Protein AF-A0A7T3T4T9-F1 (afdb_monomer_lite)

Sequence (213 aa):
MNEIITSAITRVSLNQATFHNKTFTPSYINFLFGKNRCGKSTVAKVLKDKTDLEWDSGHTAEDFQILVYNEEFISRNIESYDGLPGVFTISEQNAQTQKEIEVATSEMGLSQKSVNELSKRLSEQETLLKKQLDTFQTICWEKTKDFRKLVDPALTGKKKKDGLTNALLAEMNPTEFDADSLVSMCELHSARMLQHTLKCLKETSQPFHLQPF

Radius of gyration: 49.36 Å; chains: 1; bounding box: 82×34×148 Å

Structure (mmCIF, N/CA/C/O backbone):
data_AF-A0A7T3T4T9-F1
#
_entry.id   AF-A0A7T3T4T9-F1
#
loop_
_atom_site.group_PDB
_atom_site.id
_atom_site.type_symbol
_atom_site.label_atom_id
_atom_site.label_alt_id
_atom_site.label_comp_id
_atom_site.label_asym_id
_atom_site.label_entity_id
_atom_site.label_seq_id
_atom_site.pdbx_PDB_ins_code
_atom_site.Cartn_x
_atom_site.Cartn_y
_atom_site.Cartn_z
_atom_site.occupancy
_atom_site.B_iso_or_equiv
_atom_site.auth_seq_id
_atom_site.auth_comp_id
_atom_site.auth_asym_id
_atom_site.auth_atom_id
_atom_site.pdbx_PDB_model_num
ATOM 1 N N . MET A 1 1 ? -43.968 5.604 51.814 1.00 40.34 1 MET A N 1
ATOM 2 C CA . MET A 1 1 ? -42.867 4.667 51.514 1.00 40.34 1 MET A CA 1
ATOM 3 C C . MET A 1 1 ? -42.359 5.045 50.140 1.00 40.34 1 MET A C 1
ATOM 5 O O . MET A 1 1 ? -43.171 5.081 49.230 1.00 40.34 1 MET A O 1
ATOM 9 N N . ASN A 1 2 ? -41.092 5.439 50.009 1.00 59.31 2 ASN A N 1
ATOM 10 C CA . ASN A 1 2 ? -40.517 5.714 48.692 1.00 59.31 2 ASN A CA 1
ATOM 11 C C . ASN A 1 2 ? -40.189 4.365 48.054 1.00 59.31 2 ASN A C 1
ATOM 13 O O . ASN A 1 2 ? -39.345 3.640 48.578 1.00 59.31 2 ASN A O 1
ATOM 17 N N . GLU A 1 3 ? -40.888 4.010 46.981 1.00 73.88 3 GLU A N 1
ATOM 18 C CA . GLU A 1 3 ? -40.573 2.811 46.211 1.00 73.88 3 GLU A CA 1
ATOM 19 C C . GLU A 1 3 ? -39.238 3.021 45.492 1.00 73.88 3 GLU A C 1
ATOM 21 O O . GLU A 1 3 ? -39.050 3.986 44.748 1.00 73.88 3 GLU A O 1
ATOM 26 N N . ILE A 1 4 ? -38.274 2.145 45.771 1.00 74.06 4 ILE A N 1
ATOM 27 C CA . ILE A 1 4 ? -36.983 2.141 45.088 1.00 74.06 4 ILE A CA 1
ATOM 28 C C . ILE A 1 4 ? -37.218 1.520 43.715 1.00 74.06 4 ILE A C 1
ATOM 30 O O . ILE A 1 4 ? -37.580 0.350 43.622 1.00 74.06 4 ILE A O 1
ATOM 34 N N . ILE A 1 5 ? -37.001 2.300 42.658 1.00 82.94 5 ILE A N 1
ATOM 35 C CA . ILE A 1 5 ? -37.091 1.808 41.281 1.00 82.94 5 ILE A CA 1
ATOM 36 C C . ILE A 1 5 ? -36.034 0.711 41.094 1.00 82.94 5 ILE A C 1
ATOM 38 O O . ILE A 1 5 ? -34.844 0.922 41.364 1.00 82.94 5 ILE A O 1
ATOM 42 N N . THR A 1 6 ? -36.473 -0.466 40.662 1.00 83.19 6 THR A N 1
ATOM 43 C CA . THR A 1 6 ? -35.636 -1.659 40.506 1.00 83.19 6 THR A CA 1
ATOM 44 C C . THR A 1 6 ? -34.894 -1.659 39.171 1.00 83.19 6 THR A C 1
ATOM 46 O O . THR A 1 6 ? -35.378 -1.129 38.173 1.00 83.19 6 THR A O 1
ATOM 49 N N . SER A 1 7 ? -33.700 -2.250 39.157 1.00 88.69 7 SER A N 1
ATOM 50 C CA . SER A 1 7 ? -32.951 -2.534 37.928 1.00 88.69 7 SER A CA 1
ATOM 51 C C . SER A 1 7 ? -33.420 -3.850 37.301 1.00 88.69 7 SER A C 1
ATOM 53 O O . SER A 1 7 ? -33.900 -4.726 38.019 1.00 88.69 7 SER A O 1
ATOM 55 N N . ALA A 1 8 ? -33.217 -4.013 35.989 1.00 91.25 8 ALA A N 1
ATOM 56 C CA . ALA A 1 8 ? -33.352 -5.308 35.312 1.00 91.25 8 ALA A CA 1
ATOM 57 C C . ALA A 1 8 ? -32.312 -6.327 35.814 1.00 91.25 8 ALA A C 1
ATOM 59 O O . ALA A 1 8 ? -32.562 -7.525 35.850 1.00 91.25 8 ALA A O 1
ATOM 60 N N . ILE A 1 9 ? -31.144 -5.849 36.256 1.00 93.31 9 ILE A N 1
ATOM 61 C CA . ILE A 1 9 ? -30.171 -6.687 36.958 1.00 93.31 9 ILE A CA 1
ATOM 62 C C . ILE A 1 9 ? -30.631 -6.808 38.413 1.00 93.31 9 ILE A C 1
ATOM 64 O O . ILE A 1 9 ? -30.622 -5.830 39.156 1.00 93.31 9 ILE A O 1
ATOM 68 N N . THR A 1 10 ? -31.011 -8.002 38.846 1.00 93.44 10 THR A N 1
ATOM 69 C CA . THR A 1 10 ? -31.508 -8.279 40.203 1.00 93.44 10 THR A CA 1
ATOM 70 C C . THR A 1 10 ? -30.387 -8.634 41.179 1.00 93.44 10 THR A C 1
ATOM 72 O O . THR A 1 10 ? -30.516 -8.432 42.392 1.00 93.44 10 THR A O 1
ATOM 75 N N . ARG A 1 11 ? -29.248 -9.117 40.671 1.00 93.81 11 ARG A N 1
ATOM 76 C CA . ARG A 1 11 ? -28.075 -9.450 41.485 1.00 93.81 11 ARG A CA 1
ATOM 77 C C . ARG A 1 11 ? -26.787 -9.325 40.683 1.00 93.81 11 ARG A C 1
ATOM 79 O O . ARG A 1 11 ? -26.705 -9.779 39.553 1.00 93.81 11 ARG A O 1
ATOM 86 N N . VAL A 1 12 ? -25.755 -8.752 41.289 1.00 94.12 12 VAL A N 1
ATOM 87 C CA . VAL A 1 12 ? -24.391 -8.745 40.747 1.00 94.12 12 VAL A CA 1
ATOM 88 C C . VAL A 1 12 ? -23.510 -9.535 41.698 1.00 94.12 12 VAL A C 1
ATOM 90 O O . VAL A 1 12 ? -23.460 -9.206 42.888 1.00 94.12 12 VAL A O 1
ATOM 93 N N . SER A 1 13 ? -22.801 -10.542 41.188 1.00 93.62 13 SER A N 1
ATOM 94 C CA . SER A 1 13 ? -21.807 -11.284 41.968 1.00 93.62 13 SER A CA 1
ATOM 95 C C . SER A 1 13 ? -20.392 -10.920 41.524 1.00 93.62 13 SER A C 1
ATOM 97 O O . SER A 1 13 ? -20.087 -10.811 40.344 1.00 93.62 13 SER A O 1
ATOM 99 N N . LEU A 1 14 ? -19.520 -10.674 42.496 1.00 92.25 14 LEU A N 1
ATOM 100 C CA . LEU A 1 14 ? -18.149 -10.223 42.307 1.00 92.25 14 LEU A CA 1
ATOM 101 C C . LEU A 1 14 ? -17.206 -11.249 42.936 1.00 92.25 14 LEU A C 1
ATOM 103 O O . LEU A 1 14 ? -17.099 -11.342 44.165 1.00 92.25 14 LEU A O 1
ATOM 107 N N . ASN A 1 15 ? -16.502 -11.989 42.083 1.00 88.44 15 ASN A N 1
ATOM 108 C CA . ASN A 1 15 ? -15.526 -12.994 42.505 1.00 88.44 15 ASN A CA 1
ATOM 109 C C . ASN A 1 15 ? -14.195 -12.902 41.742 1.00 88.44 15 ASN A C 1
ATOM 111 O O . ASN A 1 15 ? -13.501 -13.895 41.540 1.00 88.44 15 ASN A O 1
ATOM 115 N N . GLN A 1 16 ? -13.853 -11.700 41.276 1.00 83.00 16 GLN A N 1
ATOM 116 C CA . GLN A 1 16 ? -12.630 -11.443 40.526 1.00 83.00 16 GLN A CA 1
ATOM 117 C C . GLN A 1 16 ? -11.840 -10.259 41.093 1.00 83.00 16 GLN A C 1
ATOM 119 O O . GLN A 1 16 ? -12.393 -9.334 41.699 1.00 83.00 16 GLN A O 1
ATOM 124 N N . ALA A 1 17 ? -10.526 -10.281 40.852 1.00 86.06 17 ALA A N 1
ATOM 125 C CA . ALA A 1 17 ? -9.552 -9.294 41.311 1.00 86.06 17 ALA A CA 1
ATOM 126 C C . ALA A 1 17 ? -9.605 -9.043 42.832 1.00 86.06 17 ALA A C 1
ATOM 128 O O . ALA A 1 17 ? -9.130 -9.859 43.612 1.00 86.06 17 ALA A O 1
ATOM 129 N N . THR A 1 18 ? -10.129 -7.892 43.262 1.00 84.69 18 THR A N 1
ATOM 130 C CA . THR A 1 18 ? -10.147 -7.479 44.677 1.00 84.69 18 THR A CA 1
ATOM 131 C C . THR A 1 18 ? -11.340 -8.057 45.452 1.00 84.69 18 THR A C 1
ATOM 133 O O . THR A 1 18 ? -11.335 -8.047 46.684 1.00 84.69 18 THR A O 1
ATOM 136 N N . PHE A 1 19 ? -12.370 -8.561 44.763 1.00 88.88 19 PHE A N 1
ATOM 137 C CA . PHE A 1 19 ? -13.585 -9.083 45.390 1.00 88.88 19 PHE A CA 1
ATOM 138 C C . PHE A 1 19 ? -13.543 -10.605 45.538 1.00 88.88 19 PHE A C 1
ATOM 140 O O . PHE A 1 19 ? -13.152 -11.308 44.614 1.00 88.88 19 PHE A O 1
ATOM 147 N N . HIS A 1 20 ? -14.003 -11.090 46.693 1.00 89.00 20 HIS A N 1
ATOM 148 C CA . HIS A 1 20 ? -14.107 -12.512 47.018 1.00 89.00 20 HIS A CA 1
ATOM 149 C C . HIS A 1 20 ? -15.533 -12.795 47.494 1.00 89.00 20 HIS A C 1
ATOM 151 O O . HIS A 1 20 ? -15.915 -12.324 48.572 1.00 89.00 20 HIS A O 1
ATOM 157 N N . ASN A 1 21 ? -16.317 -13.515 46.684 1.00 88.25 21 ASN A N 1
ATOM 158 C CA . ASN A 1 21 ? -17.717 -13.873 46.955 1.00 88.25 21 ASN A CA 1
ATOM 159 C C . ASN A 1 21 ? -18.564 -12.710 47.510 1.00 88.25 21 ASN A C 1
ATOM 161 O O . ASN A 1 21 ? -19.264 -12.851 48.516 1.00 88.25 21 ASN A O 1
ATOM 165 N N . LYS A 1 22 ? -18.470 -11.529 46.889 1.00 92.69 22 LYS A N 1
ATOM 166 C CA . LYS A 1 22 ? -19.303 -10.375 47.254 1.00 92.69 22 LYS A CA 1
ATOM 167 C C . LYS A 1 22 ? -20.476 -10.261 46.302 1.00 92.69 22 LYS A C 1
ATOM 169 O O . LYS A 1 22 ? -20.308 -10.440 45.105 1.00 92.69 22 LYS A O 1
ATOM 174 N N . THR A 1 23 ? -21.646 -9.927 46.824 1.00 93.38 23 THR A N 1
ATOM 175 C CA . THR A 1 23 ? -22.847 -9.710 46.019 1.00 93.38 23 THR A CA 1
ATOM 176 C C . THR A 1 23 ? -23.518 -8.408 46.421 1.00 93.38 23 THR A C 1
ATOM 178 O O . THR A 1 23 ? -23.396 -7.958 47.564 1.00 93.38 23 THR A O 1
ATOM 181 N N . PHE A 1 24 ? -24.210 -7.784 45.475 1.00 93.00 24 PHE A N 1
ATOM 182 C CA . PHE A 1 24 ? -25.106 -6.668 45.759 1.00 93.00 24 PHE A CA 1
ATOM 183 C C . PHE A 1 24 ? -26.296 -6.674 44.797 1.00 93.00 24 PHE A C 1
ATOM 185 O O . PHE A 1 24 ? -26.218 -7.225 43.698 1.00 93.00 24 PHE A O 1
ATOM 192 N N . THR A 1 25 ? -27.391 -6.047 45.219 1.00 93.25 25 THR A N 1
ATOM 193 C CA . THR A 1 25 ? -28.596 -5.855 44.405 1.00 93.25 25 THR A CA 1
ATOM 194 C C . THR A 1 25 ? -28.650 -4.397 43.961 1.00 93.25 25 THR A C 1
ATOM 196 O O . THR A 1 25 ? -28.773 -3.516 44.817 1.00 93.25 25 THR A O 1
ATOM 199 N N . PRO A 1 26 ? -28.498 -4.111 42.658 1.00 92.38 26 PRO A N 1
ATOM 200 C CA . PRO A 1 26 ? -28.558 -2.746 42.165 1.00 92.38 26 PRO A CA 1
ATOM 201 C C . PRO A 1 26 ? -30.003 -2.233 42.119 1.00 92.38 26 PRO A C 1
ATOM 203 O O . PRO A 1 26 ? -30.946 -2.962 41.820 1.00 92.38 26 PRO A O 1
ATOM 206 N N . SER A 1 27 ? -30.162 -0.939 42.371 1.00 91.50 27 SER A N 1
ATOM 207 C CA . SER A 1 27 ? -31.374 -0.188 42.024 1.00 91.50 27 SER A CA 1
ATOM 208 C C . SER A 1 27 ? -31.255 0.381 40.606 1.00 91.50 27 SER A C 1
ATOM 210 O O . SER A 1 27 ? -30.252 0.152 39.930 1.00 91.50 27 SER A O 1
ATOM 212 N N . TYR A 1 28 ? -32.236 1.155 40.146 1.00 90.62 28 TYR A N 1
ATOM 213 C CA . TYR A 1 28 ? -32.162 1.816 38.841 1.00 90.62 28 TYR A CA 1
ATOM 214 C C . TYR A 1 28 ? -30.949 2.761 38.699 1.00 90.62 28 TYR A C 1
ATOM 216 O O . TYR A 1 28 ? -30.327 2.816 37.641 1.00 90.62 28 TYR A O 1
ATOM 224 N N . ILE A 1 29 ? -30.556 3.467 39.771 1.00 91.00 29 ILE A N 1
ATOM 225 C CA . ILE A 1 29 ? -29.391 4.371 39.787 1.00 91.00 29 ILE A CA 1
ATOM 226 C C . ILE A 1 29 ? -28.501 4.022 40.976 1.00 91.00 29 ILE A C 1
ATOM 228 O O . ILE A 1 29 ? -28.928 4.089 42.124 1.00 91.00 29 ILE A O 1
ATOM 232 N N . ASN A 1 30 ? -27.232 3.700 40.718 1.00 90.75 30 ASN A N 1
ATOM 233 C CA . ASN A 1 30 ? -26.296 3.274 41.757 1.00 90.75 30 ASN A CA 1
ATOM 234 C C . ASN A 1 30 ? -25.061 4.172 41.783 1.00 90.75 30 ASN A C 1
ATOM 236 O O . ASN A 1 30 ? -24.413 4.377 40.759 1.00 90.75 30 ASN A O 1
ATOM 240 N N . PHE A 1 31 ? -24.691 4.639 42.975 1.00 92.25 31 PHE A N 1
ATOM 241 C CA . PHE A 1 31 ? -23.434 5.344 43.208 1.00 92.25 31 PHE A CA 1
ATOM 242 C C . PHE A 1 31 ? -22.455 4.412 43.919 1.00 92.25 31 PHE A C 1
ATOM 244 O O . PHE A 1 31 ? -22.632 4.088 45.091 1.00 92.25 31 PHE A O 1
ATOM 251 N N . LEU A 1 32 ? -21.409 3.987 43.210 1.00 90.31 32 LEU A N 1
ATOM 252 C CA . LEU A 1 32 ? -20.346 3.143 43.755 1.00 90.31 32 LEU A CA 1
ATOM 253 C C . LEU A 1 32 ? -19.070 3.974 43.913 1.00 90.31 32 LEU A C 1
ATOM 255 O O . LEU A 1 32 ? -18.477 4.415 42.929 1.00 90.31 32 LEU A O 1
ATOM 259 N N . PHE A 1 33 ? -18.632 4.186 45.152 1.00 91.44 33 PHE A N 1
ATOM 260 C CA . PHE A 1 33 ? -17.481 5.032 45.474 1.00 91.44 33 PHE A CA 1
ATOM 261 C C . PHE A 1 33 ? -16.478 4.315 46.382 1.00 91.44 33 PHE A C 1
ATOM 263 O O . PHE A 1 33 ? -16.796 3.354 47.077 1.00 91.44 33 PHE A O 1
ATOM 270 N N . GLY A 1 34 ? -15.229 4.780 46.360 1.00 90.56 34 GLY A N 1
ATOM 271 C CA . GLY A 1 34 ? -14.145 4.225 47.168 1.00 90.56 34 GLY A CA 1
ATOM 272 C C . GLY A 1 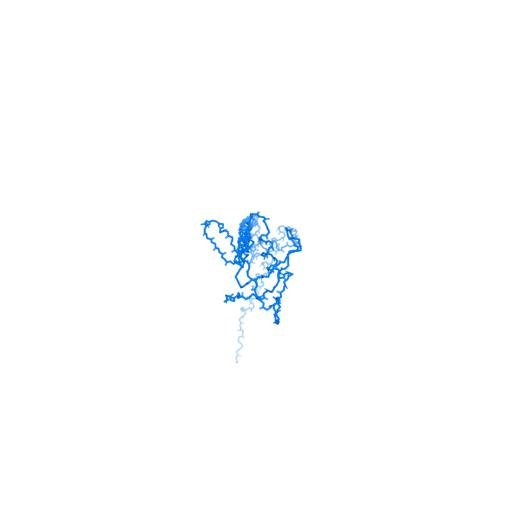34 ? -12.771 4.711 46.712 1.00 90.56 34 GLY A C 1
ATOM 273 O O . GLY A 1 34 ? -12.647 5.361 45.668 1.00 90.56 34 GLY A O 1
ATOM 274 N N . LYS A 1 35 ? -11.726 4.386 47.482 1.00 90.19 35 LYS A N 1
ATOM 275 C CA . LYS A 1 35 ? -10.331 4.772 47.195 1.00 90.19 35 LYS A CA 1
ATOM 276 C C . LYS A 1 35 ? -9.845 4.244 45.837 1.00 90.19 35 LYS A C 1
ATOM 278 O O . LYS A 1 35 ? -10.433 3.341 45.236 1.00 90.19 35 LYS A O 1
ATOM 283 N N . ASN A 1 36 ? -8.747 4.797 45.330 1.00 86.50 36 ASN A N 1
ATOM 284 C CA . ASN A 1 36 ? -8.090 4.252 44.139 1.00 86.50 36 ASN A CA 1
ATOM 285 C C . ASN A 1 36 ? -7.731 2.774 44.360 1.00 86.50 36 ASN A C 1
ATOM 287 O O . ASN A 1 36 ? -7.366 2.385 45.467 1.00 86.50 36 ASN A O 1
ATOM 291 N N . ARG A 1 37 ? -7.879 1.955 43.310 1.00 84.19 37 ARG A N 1
ATOM 292 C CA . ARG A 1 37 ? -7.667 0.491 43.332 1.00 84.19 37 ARG A CA 1
ATOM 293 C C . ARG A 1 37 ? -8.583 -0.314 44.270 1.00 84.19 37 ARG A C 1
ATOM 295 O O . ARG A 1 37 ? -8.316 -1.484 44.499 1.00 84.19 37 ARG A O 1
ATOM 302 N N . CYS A 1 38 ? -9.699 0.238 44.751 1.00 88.56 38 CYS A N 1
ATOM 303 C CA . CYS A 1 38 ? -10.665 -0.524 45.560 1.00 88.56 38 CYS A CA 1
ATOM 304 C C . CYS A 1 38 ? -11.585 -1.468 44.750 1.00 88.56 38 CYS A C 1
ATOM 306 O O . CYS A 1 38 ? -12.575 -1.951 45.287 1.00 88.56 38 CYS A O 1
ATOM 308 N N . GLY A 1 39 ? -11.318 -1.677 43.454 1.00 88.75 39 GLY A N 1
ATOM 309 C CA . GLY A 1 39 ? -12.115 -2.561 42.593 1.00 88.75 39 GLY A CA 1
ATOM 310 C C . GLY A 1 39 ? -13.226 -1.891 41.771 1.00 88.75 39 GLY A C 1
ATOM 311 O O . GLY A 1 39 ? -14.006 -2.592 41.140 1.00 88.75 39 GLY A O 1
ATOM 312 N N . LYS A 1 40 ? -13.312 -0.553 41.699 1.00 91.19 40 LYS A N 1
ATOM 313 C CA . LYS A 1 40 ? -14.339 0.136 40.876 1.00 91.19 40 LYS A CA 1
ATOM 314 C C . LYS A 1 40 ? -14.335 -0.326 39.412 1.00 91.19 40 LYS A C 1
ATOM 316 O O . LYS A 1 40 ? -15.373 -0.706 38.878 1.00 91.19 40 LYS A O 1
ATOM 321 N N . SER A 1 41 ? -13.155 -0.369 38.793 1.00 89.50 41 SER A N 1
ATOM 322 C CA . SER A 1 41 ? -12.994 -0.848 37.415 1.00 89.50 41 SER A CA 1
ATOM 323 C C . SER A 1 41 ? -13.351 -2.330 37.266 1.00 89.50 41 SER A C 1
ATOM 325 O O . SER A 1 41 ? -13.805 -2.742 36.206 1.00 89.50 41 SER A O 1
ATOM 327 N N . THR A 1 42 ? -13.208 -3.126 38.331 1.00 90.69 42 THR A N 1
ATOM 328 C CA . THR A 1 42 ? -13.623 -4.534 38.350 1.00 90.69 42 THR A CA 1
ATOM 329 C C . THR A 1 42 ? -15.136 -4.666 38.244 1.00 90.69 42 THR A C 1
ATOM 331 O O . THR A 1 42 ? -15.603 -5.474 37.452 1.00 90.69 42 THR A O 1
ATOM 334 N N . VAL A 1 43 ? -15.903 -3.851 38.976 1.00 91.31 43 VAL A N 1
ATOM 335 C CA . VAL A 1 43 ? -17.373 -3.848 38.862 1.00 91.31 43 VAL A CA 1
ATOM 336 C C . VAL A 1 43 ? -17.801 -3.451 37.450 1.00 91.31 43 VAL A C 1
ATOM 338 O O . VAL A 1 43 ? -18.627 -4.129 36.848 1.00 91.31 43 VAL A O 1
ATOM 341 N N . ALA A 1 44 ? -17.185 -2.405 36.889 1.00 90.75 44 ALA A N 1
ATOM 342 C CA . ALA A 1 44 ? -17.447 -1.988 35.514 1.00 90.75 44 ALA A CA 1
ATOM 343 C C . ALA A 1 44 ? -17.153 -3.109 34.500 1.00 90.75 44 ALA A C 1
ATOM 345 O O . ALA A 1 44 ? -17.908 -3.278 33.549 1.00 90.75 44 ALA A O 1
ATOM 346 N N . LYS A 1 45 ? -16.094 -3.901 34.727 1.00 89.81 45 LYS A N 1
ATOM 347 C CA . LYS A 1 45 ? -15.746 -5.054 33.890 1.00 89.81 45 LYS A CA 1
ATOM 348 C C . LYS A 1 45 ? -16.763 -6.195 33.999 1.00 89.81 45 LYS A C 1
ATOM 350 O O . LYS A 1 45 ? -17.212 -6.669 32.968 1.00 89.81 45 LYS A O 1
ATOM 355 N N . VAL A 1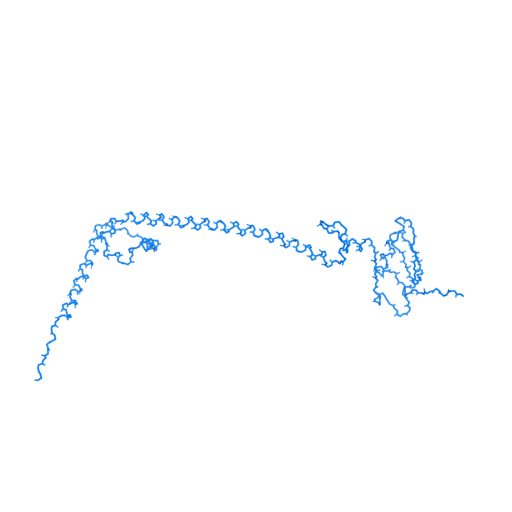 46 ? -17.178 -6.578 35.213 1.00 91.50 46 VAL A N 1
ATOM 356 C CA . VAL A 1 46 ? -18.236 -7.595 35.426 1.00 91.50 46 VAL A CA 1
ATOM 357 C C . VAL A 1 46 ? -19.512 -7.217 34.670 1.00 91.50 46 VAL A C 1
ATOM 359 O O . VAL A 1 46 ? -20.096 -8.047 33.981 1.00 91.50 46 VAL A O 1
ATOM 362 N N . LEU A 1 47 ? -19.913 -5.944 34.763 1.00 91.62 47 LEU A N 1
ATOM 363 C CA . LEU A 1 47 ? -21.083 -5.434 34.053 1.00 91.62 47 LEU A CA 1
ATOM 364 C C . LEU A 1 47 ? -20.883 -5.476 32.534 1.00 91.62 47 LEU A C 1
ATOM 366 O O . LEU A 1 47 ? -21.750 -5.978 31.832 1.00 91.62 47 LEU A O 1
ATOM 370 N N . LYS A 1 48 ? -19.743 -4.990 32.025 1.00 90.81 48 LYS A N 1
ATOM 371 C CA . LYS A 1 48 ? -19.422 -4.990 30.587 1.00 90.81 48 LYS A CA 1
ATOM 372 C C . LYS A 1 48 ? -19.459 -6.397 29.986 1.00 90.81 48 LYS A C 1
ATOM 374 O O . LYS A 1 48 ? -20.060 -6.592 28.934 1.00 90.81 48 LYS A O 1
ATOM 379 N N . ASP A 1 49 ? -18.828 -7.347 30.669 1.00 90.31 49 ASP A N 1
ATOM 380 C CA . ASP A 1 49 ? -18.645 -8.721 30.195 1.00 90.31 49 ASP A CA 1
ATOM 381 C C . ASP A 1 49 ? -19.892 -9.589 30.459 1.00 90.31 49 ASP A C 1
ATOM 383 O O . ASP A 1 49 ? -19.938 -10.743 30.040 1.00 90.31 49 ASP A O 1
ATOM 387 N N . LYS A 1 50 ? -20.915 -9.040 31.137 1.00 90.31 50 LYS A N 1
ATOM 388 C CA . LYS A 1 50 ? -22.165 -9.725 31.515 1.00 90.31 50 LYS A CA 1
ATOM 389 C C . LYS A 1 50 ? -21.937 -11.014 32.320 1.00 90.31 50 LYS A C 1
ATOM 391 O O . LYS A 1 50 ? -22.762 -11.924 32.299 1.00 90.31 50 LYS A O 1
ATOM 396 N N . THR A 1 51 ? -20.825 -11.089 33.043 1.00 86.00 51 THR A N 1
ATOM 397 C CA . THR A 1 51 ? -20.442 -12.250 33.855 1.00 86.00 51 THR A CA 1
ATOM 398 C C . THR A 1 51 ? -21.101 -12.182 35.228 1.00 86.00 51 THR A C 1
ATOM 400 O O . THR A 1 51 ? -21.097 -11.121 35.843 1.00 86.00 51 THR A O 1
ATOM 403 N N . ASP A 1 52 ? -21.612 -13.303 35.737 1.00 89.88 52 ASP A N 1
ATOM 404 C CA . ASP A 1 52 ? -22.142 -13.424 37.105 1.00 89.88 52 ASP A CA 1
ATOM 405 C C . ASP A 1 52 ? -23.294 -12.447 37.454 1.00 89.88 52 ASP A C 1
ATOM 407 O O . ASP A 1 52 ? -23.391 -11.935 38.581 1.00 89.88 52 ASP A O 1
ATOM 411 N N . LEU A 1 53 ? -24.175 -12.195 36.473 1.00 92.62 53 LEU A N 1
ATOM 412 C CA . LEU A 1 53 ? -25.342 -11.316 36.592 1.00 92.62 53 LEU A CA 1
ATOM 413 C C . LEU A 1 53 ? -26.670 -12.085 36.696 1.00 92.62 53 LEU A C 1
ATOM 415 O O . LEU A 1 53 ? -27.012 -12.916 35.859 1.00 92.62 53 LEU A O 1
ATOM 419 N N . GLU A 1 54 ? -27.403 -11.729 37.742 1.00 93.44 54 GLU A N 1
ATOM 420 C CA . GLU A 1 54 ? -28.827 -11.918 38.030 1.00 93.44 54 GLU A CA 1
ATOM 421 C C . GLU A 1 54 ? -29.746 -11.059 37.172 1.00 93.44 54 GLU A C 1
ATOM 423 O O . GLU A 1 54 ? -29.647 -9.847 37.338 1.00 93.44 54 GLU A O 1
ATOM 428 N N . TRP A 1 55 ? -30.640 -11.595 36.341 1.00 93.38 55 TRP A N 1
ATOM 429 C CA . TRP A 1 55 ? -31.656 -10.791 35.639 1.00 93.38 55 TRP A CA 1
ATOM 430 C C . TRP A 1 55 ? -33.045 -10.983 36.257 1.00 93.38 55 TRP A C 1
ATOM 432 O O . TRP A 1 55 ? -33.277 -11.928 37.018 1.00 93.38 55 TRP A O 1
ATOM 442 N N . ASP A 1 56 ? -33.957 -10.050 36.010 1.00 91.94 56 ASP A N 1
ATOM 443 C CA . ASP A 1 56 ? -35.359 -10.173 36.392 1.00 91.94 56 ASP A CA 1
ATOM 444 C C . ASP A 1 56 ? -36.090 -11.207 35.523 1.00 91.94 56 ASP A C 1
ATOM 446 O O . ASP A 1 56 ? -35.604 -11.683 34.495 1.00 91.94 56 ASP A O 1
ATOM 450 N N . SER A 1 57 ? -37.268 -11.628 35.982 1.00 87.50 57 SER A N 1
ATOM 451 C CA . SER A 1 57 ? -38.028 -12.678 35.310 1.00 87.50 57 SER A CA 1
ATOM 452 C C . SER A 1 57 ? -38.428 -12.244 33.900 1.00 87.50 57 SER A C 1
ATOM 454 O O . SER A 1 57 ? -39.233 -11.327 33.750 1.00 87.50 57 SER A O 1
ATOM 456 N N . GLY A 1 58 ? -37.930 -12.956 32.889 1.00 87.06 58 GLY A N 1
ATOM 457 C CA . GLY A 1 58 ? -38.281 -12.722 31.487 1.00 87.06 58 GLY A CA 1
ATOM 458 C C . GLY A 1 58 ? -37.217 -11.987 30.678 1.00 87.06 58 GLY A C 1
ATOM 459 O O . GLY A 1 58 ? -37.393 -11.884 29.468 1.00 87.06 58 GLY A O 1
ATOM 460 N N . HIS A 1 59 ? -36.119 -11.555 31.302 1.00 90.19 59 HIS A N 1
ATOM 461 C CA . HIS A 1 59 ? -34.977 -11.012 30.580 1.00 90.19 59 HIS A CA 1
ATOM 462 C C . HIS A 1 59 ? -33.705 -11.822 30.814 1.00 90.19 59 HIS A C 1
ATOM 464 O O . HIS A 1 59 ? -33.545 -12.571 31.780 1.00 90.19 59 HIS A O 1
ATOM 470 N N . THR A 1 60 ? -32.776 -11.646 29.891 1.00 89.88 60 THR A N 1
ATOM 471 C CA . THR A 1 60 ? -31.466 -12.268 29.856 1.00 89.88 60 THR A CA 1
ATOM 472 C C . THR A 1 60 ? -30.406 -11.224 29.527 1.00 89.88 60 THR A C 1
ATOM 474 O O . THR A 1 60 ? -30.682 -10.075 29.181 1.00 89.88 60 THR A O 1
ATOM 477 N N . ALA A 1 61 ? -29.150 -11.654 29.586 1.00 88.38 61 ALA A N 1
ATOM 478 C CA . ALA A 1 61 ? -28.010 -10.856 29.176 1.00 88.38 61 ALA A CA 1
ATOM 479 C C . ALA A 1 61 ? -28.129 -10.316 27.734 1.00 88.38 61 ALA A C 1
ATOM 481 O O . ALA A 1 61 ? -27.585 -9.250 27.448 1.00 88.38 61 ALA A O 1
ATOM 482 N N . GLU A 1 62 ? -28.801 -11.021 26.823 1.00 89.94 62 GLU A N 1
ATOM 483 C CA . GLU A 1 62 ? -28.887 -10.668 25.397 1.00 89.94 62 GLU A CA 1
ATOM 484 C C . GLU A 1 62 ? -29.877 -9.533 25.116 1.00 89.94 62 GLU A C 1
ATOM 486 O O . GLU A 1 62 ? -29.675 -8.771 24.172 1.00 89.94 62 GLU A O 1
ATOM 491 N N . ASP A 1 63 ? -30.867 -9.345 25.989 1.00 90.50 63 ASP A N 1
ATOM 492 C CA . ASP A 1 63 ? -31.932 -8.349 25.820 1.00 90.50 63 ASP A CA 1
ATOM 493 C C . ASP A 1 63 ? -31.451 -6.903 26.023 1.00 90.50 63 ASP A C 1
ATOM 495 O O . ASP A 1 63 ? -32.150 -5.946 25.689 1.00 90.50 63 ASP A O 1
ATOM 499 N N . PHE A 1 64 ? -30.236 -6.722 26.552 1.00 89.06 64 PHE A N 1
ATOM 500 C CA . PHE A 1 64 ? -29.704 -5.411 26.906 1.00 89.06 64 PHE A CA 1
ATOM 501 C C . PHE A 1 64 ? -28.350 -5.121 26.264 1.00 89.06 64 PHE A C 1
ATOM 503 O O . PHE A 1 64 ? -27.401 -5.907 26.335 1.00 89.06 64 PHE A O 1
ATOM 510 N N . GLN A 1 65 ? -28.204 -3.911 25.730 1.00 89.69 65 GLN A N 1
ATOM 511 C CA . GLN A 1 65 ? -26.904 -3.354 25.373 1.00 89.69 65 GLN A CA 1
ATOM 512 C C . GLN A 1 65 ? -26.286 -2.664 26.597 1.00 89.69 65 GLN A C 1
ATOM 514 O O . GLN A 1 65 ? -26.811 -1.665 27.085 1.00 89.69 65 GLN A O 1
ATOM 519 N N . ILE A 1 66 ? -25.153 -3.175 27.088 1.00 89.00 66 ILE A N 1
ATOM 520 C CA . ILE A 1 66 ? -24.430 -2.563 28.212 1.00 89.00 66 ILE A CA 1
ATOM 521 C C . ILE A 1 66 ? -23.353 -1.625 27.671 1.00 89.00 66 ILE A C 1
ATOM 523 O O . ILE A 1 66 ? -22.446 -2.048 26.955 1.00 89.00 66 ILE A O 1
ATOM 527 N N . LEU A 1 67 ? -23.442 -0.348 28.046 1.00 88.94 67 LEU A N 1
ATOM 528 C CA . LEU A 1 67 ? -22.484 0.691 27.673 1.00 88.94 67 LEU A CA 1
ATOM 529 C C . LEU A 1 67 ? -21.617 1.055 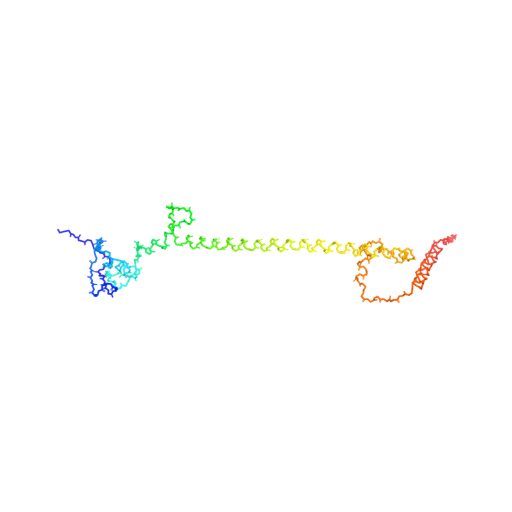28.883 1.00 88.94 67 LEU A C 1
ATOM 531 O O . LEU A 1 67 ? -22.127 1.518 29.902 1.00 88.94 67 LEU A O 1
ATOM 535 N N . VAL A 1 68 ? -20.301 0.857 28.769 1.00 88.88 68 VAL A N 1
ATOM 536 C CA . VAL A 1 68 ? -19.335 1.150 29.840 1.00 88.88 68 VAL A CA 1
ATOM 537 C C . VAL A 1 68 ? -18.323 2.190 29.373 1.00 88.88 68 VAL A C 1
ATOM 5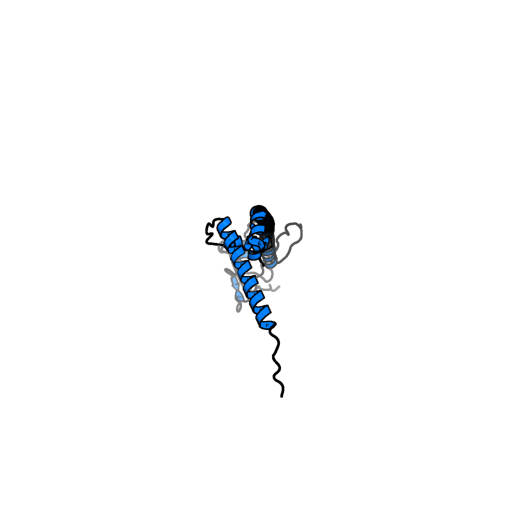39 O O . VAL A 1 68 ? -17.485 1.916 28.517 1.00 88.88 68 VAL A O 1
ATOM 542 N N . TYR A 1 69 ? -18.373 3.369 29.992 1.00 85.94 69 TYR A N 1
ATOM 543 C CA . TYR A 1 69 ? -17.485 4.502 29.723 1.00 85.94 69 TYR A CA 1
ATOM 544 C C . TYR A 1 69 ? -16.354 4.555 30.763 1.00 85.94 69 TYR A C 1
ATOM 546 O O . TYR A 1 69 ? -16.427 5.291 31.745 1.00 85.94 69 TYR A O 1
ATOM 554 N N . ASN A 1 70 ? -15.326 3.721 30.589 1.00 84.94 70 ASN A N 1
ATOM 555 C CA . ASN A 1 70 ? -14.162 3.636 31.483 1.00 84.94 70 ASN A CA 1
ATOM 556 C C . ASN A 1 70 ? -12.856 4.092 30.793 1.00 84.94 70 ASN A C 1
ATOM 558 O O . ASN A 1 70 ? -12.865 4.490 29.632 1.00 84.94 70 ASN A O 1
ATOM 562 N N . GLU A 1 71 ? -11.719 4.012 31.493 1.00 81.75 71 GLU A N 1
ATOM 563 C CA . GLU A 1 71 ? -10.396 4.356 30.933 1.00 81.75 71 GLU A CA 1
ATOM 564 C C . GLU A 1 71 ? -10.078 3.593 29.640 1.00 81.75 71 GLU A C 1
ATOM 566 O O . GLU A 1 71 ? -9.523 4.171 28.712 1.00 81.75 71 GLU A O 1
ATOM 571 N N . GLU A 1 72 ? -10.479 2.323 29.528 1.00 79.69 72 GLU A N 1
ATOM 572 C CA . GLU A 1 72 ? -10.287 1.577 28.284 1.00 79.69 72 GLU A CA 1
ATOM 573 C C . GLU A 1 72 ? -11.142 2.124 27.134 1.00 79.69 72 GLU A C 1
ATOM 575 O O . GLU A 1 72 ? -10.709 2.111 25.987 1.00 79.69 72 GLU A O 1
ATOM 580 N N . PHE A 1 73 ? -12.375 2.564 27.413 1.00 80.19 73 PHE A N 1
ATOM 581 C CA . PHE A 1 73 ? -13.220 3.206 26.406 1.00 80.19 73 PHE A CA 1
ATOM 582 C C . PHE A 1 73 ? -12.561 4.486 25.895 1.00 80.19 73 PHE A C 1
ATOM 584 O O . PHE A 1 73 ? -12.499 4.676 24.683 1.00 80.19 73 PHE A O 1
ATOM 591 N N . ILE A 1 74 ? -12.025 5.304 26.806 1.00 78.31 74 ILE A N 1
ATOM 592 C CA . ILE A 1 74 ? -11.271 6.516 26.469 1.00 78.31 74 ILE A CA 1
ATOM 593 C C . ILE A 1 74 ? -10.055 6.139 25.620 1.00 78.31 74 ILE A C 1
ATOM 595 O O . ILE A 1 74 ? -9.932 6.617 24.506 1.00 78.31 74 ILE A O 1
ATOM 599 N N . SER A 1 75 ? -9.215 5.210 26.075 1.00 73.69 75 SER A N 1
ATOM 600 C CA . SER A 1 75 ? -8.013 4.810 25.334 1.00 73.69 75 SER A CA 1
ATOM 601 C C . SER A 1 75 ? -8.302 4.270 23.931 1.00 73.69 75 SER A C 1
ATOM 603 O O . SER A 1 75 ? -7.470 4.458 23.055 1.00 73.69 75 SER A O 1
ATOM 605 N N . ARG A 1 76 ? -9.426 3.569 23.720 1.00 68.62 76 ARG A N 1
ATOM 606 C CA . ARG A 1 76 ? -9.788 3.006 22.405 1.00 68.62 76 ARG A CA 1
ATOM 607 C C . ARG A 1 76 ? -10.451 4.009 21.466 1.00 68.62 76 ARG A C 1
ATOM 609 O O . ARG A 1 76 ? -10.336 3.873 20.258 1.00 68.62 76 ARG A O 1
ATOM 616 N N . ASN A 1 77 ? -11.225 4.944 22.009 1.00 65.12 77 ASN A N 1
ATOM 617 C CA . ASN A 1 77 ? -12.090 5.814 21.206 1.00 65.12 77 ASN A CA 1
ATOM 618 C C . ASN A 1 77 ? -11.635 7.265 21.194 1.00 65.12 77 ASN A C 1
ATOM 620 O O . ASN A 1 77 ? -12.249 8.064 20.505 1.00 65.12 77 ASN A O 1
ATOM 624 N N . ILE A 1 78 ? -10.646 7.622 22.003 1.00 65.88 78 ILE A N 1
ATOM 625 C CA . ILE A 1 78 ? -10.185 8.987 22.205 1.00 65.88 78 ILE A CA 1
ATOM 626 C C . ILE A 1 78 ? -8.661 8.951 22.088 1.00 65.88 78 ILE A C 1
ATOM 628 O O . ILE A 1 78 ? -7.936 8.950 23.082 1.00 65.88 78 ILE A O 1
ATOM 632 N N . GLU A 1 79 ? -8.180 8.882 20.849 1.00 59.78 79 GLU A N 1
ATOM 633 C CA . GLU A 1 79 ? -6.774 9.133 20.541 1.00 59.78 79 GLU A CA 1
ATOM 634 C C . GLU A 1 79 ? -6.548 10.641 20.393 1.00 59.78 79 GLU A C 1
ATOM 636 O O . GLU A 1 79 ? -7.391 11.379 19.873 1.00 59.78 79 GLU A O 1
ATOM 641 N N . SER A 1 80 ? -5.413 11.121 20.900 1.00 56.56 80 SER A N 1
ATOM 642 C CA . SER A 1 80 ? -4.953 12.478 20.627 1.00 56.56 80 SER A CA 1
ATOM 643 C C . SER A 1 80 ? -4.468 12.550 19.187 1.00 56.56 80 SER A C 1
ATOM 645 O O . SER A 1 80 ? -3.617 11.757 18.797 1.00 56.56 80 SER A O 1
ATOM 647 N N . TYR A 1 81 ? -4.965 13.519 18.423 1.00 52.53 81 TYR A N 1
ATOM 648 C CA . TYR A 1 81 ? -4.456 13.805 17.086 1.00 52.53 81 TYR A CA 1
ATOM 649 C C . TYR A 1 81 ? -2.944 14.071 17.155 1.00 52.53 81 TYR A C 1
ATOM 651 O O . TYR A 1 81 ? -2.524 14.998 17.861 1.00 52.53 81 TYR A O 1
ATOM 659 N N . ASP A 1 82 ? -2.134 13.300 16.425 1.00 51.09 82 ASP A N 1
ATOM 660 C CA . ASP A 1 82 ? -0.708 13.593 16.261 1.00 51.09 82 ASP A CA 1
ATOM 661 C C . ASP A 1 82 ? -0.577 14.949 15.540 1.00 51.09 82 ASP A C 1
ATOM 663 O O . ASP A 1 82 ? -0.726 15.070 14.326 1.00 51.09 82 ASP A O 1
ATOM 667 N N . GLY A 1 83 ? -0.396 16.017 16.328 1.00 51.94 83 GLY A N 1
ATOM 668 C CA . GLY A 1 83 ? -0.212 17.395 15.858 1.00 51.94 83 GLY A CA 1
ATOM 669 C C . GLY A 1 83 ? -1.244 18.432 16.326 1.00 51.94 83 GLY A C 1
ATOM 670 O O . GLY A 1 83 ? -0.997 19.623 16.141 1.00 51.94 83 GLY A O 1
ATOM 671 N N . LEU A 1 84 ? -2.356 18.040 16.965 1.00 49.75 84 LEU A N 1
ATOM 672 C CA . LEU A 1 84 ? -3.394 18.977 17.441 1.00 49.75 84 LEU A CA 1
ATOM 673 C C . LEU A 1 84 ? -3.813 18.673 18.894 1.00 49.75 84 LEU A C 1
ATOM 675 O O . LEU A 1 84 ? -4.727 17.878 19.133 1.00 49.75 84 LEU A O 1
ATOM 679 N N . PRO A 1 85 ? -3.179 19.325 19.889 1.00 46.66 85 PRO A N 1
ATOM 680 C CA . PRO A 1 85 ? -3.556 19.183 21.291 1.00 46.66 85 PRO A CA 1
ATOM 681 C C . PRO A 1 85 ? -5.014 19.612 21.517 1.00 46.66 85 PRO A C 1
ATOM 683 O O . PRO A 1 85 ? -5.382 20.746 21.218 1.00 46.66 85 PRO A O 1
ATOM 686 N N . GLY A 1 86 ? -5.838 18.722 22.075 1.00 49.81 86 GLY A N 1
ATOM 687 C CA . GLY A 1 86 ? -7.219 19.026 22.478 1.00 49.81 86 GLY A CA 1
ATOM 688 C C . GLY A 1 86 ? -8.315 18.669 21.467 1.00 49.81 86 GLY A C 1
ATOM 689 O O . GLY A 1 86 ? -9.486 18.905 21.761 1.00 49.81 86 GLY A O 1
ATOM 690 N N . VAL A 1 87 ? -7.976 18.076 20.314 1.00 53.75 87 VAL A N 1
ATOM 691 C CA . VAL A 1 87 ? -8.966 17.510 19.383 1.00 53.75 87 VAL A CA 1
ATOM 692 C C . VAL A 1 87 ? -9.132 16.020 19.669 1.00 53.75 87 VAL A C 1
ATOM 694 O O . VAL A 1 87 ? -8.207 15.235 19.478 1.00 53.75 87 VAL A O 1
ATOM 697 N N . PHE A 1 88 ? -10.326 15.645 20.125 1.00 57.72 88 PHE A N 1
ATOM 698 C CA . PHE A 1 88 ? -10.703 14.268 20.426 1.00 57.72 88 PHE A CA 1
ATOM 699 C C . PHE A 1 88 ? -11.683 13.770 19.364 1.00 57.72 88 PHE A C 1
ATOM 701 O O . PHE A 1 88 ? -12.808 14.263 19.271 1.00 57.72 88 PHE A O 1
ATOM 708 N N . THR A 1 89 ? -11.265 12.809 18.545 1.00 56.12 89 THR A N 1
ATOM 709 C CA . THR A 1 89 ? -12.144 12.159 17.565 1.00 56.12 89 THR A CA 1
ATOM 710 C C . THR A 1 89 ? -12.761 10.927 18.209 1.00 56.12 89 THR A C 1
ATOM 712 O O . THR A 1 89 ? -12.050 9.984 18.515 1.00 56.12 89 THR A O 1
ATOM 715 N N . ILE A 1 90 ? -14.078 10.931 18.435 1.00 54.97 90 ILE A N 1
ATOM 716 C CA . ILE A 1 90 ? -14.795 9.796 19.035 1.00 54.97 90 ILE A CA 1
ATOM 717 C C . ILE A 1 90 ? -15.204 8.827 17.918 1.00 54.97 90 ILE A C 1
ATOM 719 O O . ILE A 1 90 ? -16.222 9.053 17.265 1.00 54.97 90 ILE A O 1
ATOM 723 N N . SER A 1 91 ? -14.393 7.797 17.642 1.00 58.03 91 SER A N 1
ATOM 724 C CA . SER A 1 91 ? -14.795 6.523 16.993 1.00 58.03 91 SER A CA 1
ATOM 725 C C . SER A 1 91 ? -13.590 5.633 16.656 1.00 58.03 91 SER A C 1
ATOM 727 O O . SER A 1 91 ? -12.688 6.036 15.928 1.00 58.03 91 SER A O 1
ATOM 729 N N . GLU A 1 92 ? -13.633 4.377 17.107 1.00 56.66 92 GLU A N 1
ATOM 730 C CA . GLU A 1 92 ? -12.644 3.321 16.814 1.00 56.66 92 GLU A CA 1
ATOM 731 C C . GLU A 1 92 ? -12.395 3.115 15.303 1.00 56.66 92 GLU A C 1
ATOM 733 O O . GLU A 1 92 ? -11.262 2.903 14.875 1.00 56.66 92 GLU A O 1
ATOM 738 N N . GLN A 1 93 ? -13.435 3.263 14.471 1.00 59.06 93 GLN A N 1
ATOM 739 C CA . GLN A 1 93 ? -13.313 3.165 13.009 1.00 59.06 93 GLN A CA 1
ATOM 740 C C . GLN A 1 93 ? -12.413 4.250 12.400 1.00 59.06 93 GLN A C 1
ATOM 742 O O . GLN A 1 93 ? -11.719 3.984 11.416 1.00 59.06 93 GLN A O 1
ATOM 747 N N . ASN A 1 94 ? -12.384 5.454 12.978 1.00 64.06 94 ASN A N 1
ATOM 748 C CA . ASN A 1 94 ? -11.609 6.561 12.424 1.00 64.06 94 ASN A CA 1
ATOM 749 C C . ASN A 1 94 ? -10.112 6.408 12.716 1.00 64.06 94 ASN A C 1
ATOM 751 O O . ASN A 1 94 ? -9.305 6.696 11.838 1.00 64.06 94 ASN A O 1
ATOM 755 N N . ALA A 1 95 ? -9.740 5.890 13.891 1.00 63.94 95 ALA A N 1
ATOM 756 C CA . ALA A 1 95 ? -8.340 5.650 14.252 1.00 63.94 95 ALA A CA 1
ATOM 757 C C . ALA A 1 95 ? -7.685 4.589 13.349 1.00 63.94 95 ALA A C 1
ATOM 759 O O . ALA A 1 95 ? -6.608 4.805 12.790 1.00 63.94 95 ALA A O 1
ATOM 760 N N . GLN A 1 96 ? -8.374 3.464 13.127 1.00 69.56 96 GLN A N 1
ATOM 761 C CA . GLN A 1 96 ? -7.866 2.396 12.263 1.00 69.56 96 GLN A CA 1
ATOM 762 C C . GLN A 1 96 ? -7.758 2.849 10.798 1.00 69.56 96 GLN A C 1
ATOM 764 O O . GLN A 1 96 ? -6.716 2.657 10.172 1.00 69.56 96 GLN A O 1
ATOM 769 N N . THR A 1 97 ? -8.791 3.522 10.279 1.00 72.50 97 THR A N 1
ATOM 770 C CA . THR A 1 97 ? -8.776 4.082 8.915 1.00 72.50 97 THR A CA 1
ATOM 771 C C . THR A 1 97 ? -7.635 5.088 8.743 1.00 72.50 97 THR A C 1
ATOM 773 O O . THR A 1 97 ? -6.950 5.090 7.723 1.00 72.50 97 THR A O 1
ATOM 776 N N . GLN A 1 98 ? -7.382 5.924 9.753 1.00 67.88 98 GLN A N 1
ATOM 777 C CA . GLN A 1 98 ? -6.313 6.916 9.703 1.00 67.88 98 GLN A CA 1
ATOM 778 C C . GLN A 1 98 ? -4.926 6.264 9.655 1.00 67.88 98 GLN A C 1
ATOM 780 O O . GLN A 1 98 ? -4.083 6.672 8.856 1.00 67.88 98 GLN A O 1
ATOM 785 N N . LYS A 1 99 ? -4.710 5.209 10.447 1.00 77.75 99 LYS A N 1
ATOM 786 C CA . LYS A 1 99 ? -3.464 4.435 10.425 1.00 77.75 99 LYS A CA 1
ATOM 787 C C . LYS A 1 99 ? -3.233 3.761 9.072 1.00 77.75 99 LYS A C 1
ATOM 789 O O . LYS A 1 99 ? -2.110 3.748 8.571 1.00 77.75 99 LYS A O 1
ATOM 794 N N . GLU A 1 100 ? -4.290 3.231 8.460 1.00 83.38 100 GLU A N 1
ATOM 795 C CA . GLU A 1 100 ? -4.230 2.647 7.116 1.00 83.38 100 GLU A CA 1
ATOM 796 C C . GLU A 1 100 ? -3.862 3.691 6.053 1.00 83.38 100 GLU A C 1
ATOM 798 O O . GLU A 1 100 ? -3.009 3.424 5.205 1.00 83.38 100 GLU A O 1
ATOM 803 N N . ILE A 1 101 ? -4.425 4.903 6.136 1.00 83.75 101 ILE A N 1
ATOM 804 C CA . ILE A 1 101 ? -4.073 6.022 5.248 1.00 83.75 101 ILE A CA 1
ATOM 805 C C . ILE A 1 101 ? -2.595 6.397 5.397 1.00 83.75 101 ILE A C 1
ATOM 807 O O . ILE A 1 101 ? -1.913 6.624 4.394 1.00 83.75 101 ILE A O 1
ATOM 811 N N . GLU A 1 102 ? -2.083 6.457 6.624 1.00 84.75 102 GLU A N 1
ATOM 812 C CA . GLU A 1 102 ? -0.690 6.820 6.890 1.00 84.75 102 GLU A CA 1
ATOM 813 C C . GLU A 1 102 ? 0.296 5.799 6.311 1.00 84.75 102 GLU A C 1
ATOM 815 O O . GLU A 1 102 ? 1.250 6.172 5.620 1.00 84.75 102 GLU A O 1
ATOM 820 N N . VAL A 1 103 ? 0.026 4.506 6.524 1.00 89.00 103 VAL A N 1
ATOM 821 C CA . VAL A 1 103 ? 0.827 3.412 5.960 1.00 89.00 103 VAL A CA 1
ATOM 822 C C . VAL A 1 103 ? 0.795 3.459 4.433 1.00 89.00 103 VAL A C 1
ATOM 824 O O . VAL A 1 103 ? 1.855 3.500 3.806 1.00 89.00 103 VAL A O 1
ATOM 827 N N . ALA A 1 104 ? -0.396 3.554 3.833 1.00 89.62 104 ALA A N 1
ATOM 828 C CA . ALA A 1 104 ? -0.548 3.611 2.380 1.00 89.62 104 ALA A CA 1
ATOM 829 C C . ALA A 1 104 ? 0.163 4.832 1.767 1.00 89.62 104 ALA A C 1
ATOM 831 O O . ALA A 1 104 ? 0.812 4.728 0.725 1.00 89.62 104 ALA A O 1
ATOM 832 N N . THR A 1 105 ? 0.097 5.989 2.431 1.00 88.06 105 THR A N 1
ATOM 833 C CA . THR A 1 105 ? 0.772 7.216 1.979 1.00 88.06 105 THR A CA 1
ATOM 834 C C . THR A 1 105 ? 2.293 7.069 2.035 1.00 88.06 105 THR A C 1
ATOM 836 O O . THR A 1 105 ? 2.995 7.490 1.110 1.00 88.06 105 THR A O 1
ATOM 839 N N . SER A 1 106 ? 2.813 6.435 3.089 1.00 90.00 106 SER A N 1
ATOM 840 C CA . SER A 1 106 ? 4.243 6.149 3.234 1.00 90.00 106 SER A CA 1
ATOM 841 C C . SER A 1 106 ? 4.747 5.195 2.143 1.00 90.00 106 SER A C 1
ATOM 843 O O . SER A 1 106 ? 5.738 5.487 1.464 1.00 90.00 106 SER A O 1
ATOM 845 N N . GLU A 1 107 ? 4.026 4.097 1.901 1.00 92.12 107 GLU A N 1
ATOM 846 C CA . GLU A 1 107 ? 4.359 3.116 0.860 1.00 92.12 107 GLU A CA 1
ATOM 847 C C . GLU A 1 107 ? 4.321 3.729 -0.544 1.00 92.12 107 GLU A C 1
ATOM 849 O O . GLU A 1 107 ? 5.242 3.524 -1.344 1.00 92.12 107 GLU A O 1
ATOM 854 N N . MET A 1 108 ? 3.313 4.557 -0.831 1.00 92.12 108 MET A N 1
ATOM 855 C CA . MET A 1 108 ? 3.218 5.299 -2.087 1.00 92.12 108 MET A CA 1
ATOM 856 C C . MET A 1 108 ? 4.428 6.224 -2.285 1.00 92.12 108 MET A C 1
ATOM 858 O O . MET A 1 108 ? 4.997 6.276 -3.377 1.00 92.12 108 MET A O 1
ATOM 862 N N . GLY A 1 109 ? 4.878 6.903 -1.224 1.00 91.00 109 GLY A N 1
ATOM 863 C CA . GLY A 1 109 ? 6.077 7.740 -1.257 1.00 91.00 109 GLY A CA 1
ATOM 864 C C . GLY A 1 109 ? 7.358 6.957 -1.573 1.00 91.00 109 GLY A C 1
ATOM 865 O O . GLY A 1 109 ? 8.209 7.443 -2.324 1.00 91.00 109 GLY A O 1
ATOM 866 N N . LEU A 1 110 ? 7.503 5.739 -1.043 1.00 92.44 110 LEU A N 1
ATOM 867 C CA . LEU A 1 110 ? 8.637 4.858 -1.349 1.00 92.44 110 LEU A CA 1
ATOM 868 C C . LEU A 1 110 ? 8.598 4.358 -2.797 1.00 92.44 110 LEU A C 1
ATOM 870 O O . LEU A 1 110 ? 9.609 4.430 -3.500 1.00 92.44 110 LEU A O 1
ATOM 874 N N . SER A 1 111 ? 7.428 3.917 -3.261 1.00 91.81 111 SER A N 1
ATOM 875 C CA . SER A 1 111 ? 7.238 3.460 -4.640 1.00 91.81 111 SER A CA 1
ATOM 876 C C . SER A 1 111 ? 7.534 4.578 -5.645 1.00 91.81 111 SER A C 1
ATOM 878 O O . SER A 1 111 ? 8.300 4.382 -6.590 1.00 91.81 111 SER A O 1
ATOM 880 N N . GLN A 1 112 ? 7.045 5.797 -5.391 1.00 93.81 112 GLN A N 1
ATOM 881 C CA . GLN A 1 112 ? 7.290 6.943 -6.267 1.00 93.81 112 GLN A CA 1
ATOM 882 C C . GLN A 1 112 ? 8.783 7.285 -6.379 1.00 93.81 112 GLN A C 1
ATOM 884 O O . GLN A 1 112 ? 9.262 7.614 -7.466 1.00 93.81 112 GLN A O 1
ATOM 889 N N . LYS A 1 113 ? 9.546 7.177 -5.281 1.00 94.38 113 LYS A N 1
ATOM 890 C CA . LYS A 1 113 ? 11.007 7.358 -5.316 1.00 94.38 113 LYS A CA 1
ATOM 891 C C . LYS A 1 113 ? 11.678 6.318 -6.214 1.00 94.38 113 LYS A C 1
ATOM 893 O O . LYS A 1 113 ? 12.525 6.690 -7.024 1.00 94.38 113 LYS A O 1
ATOM 898 N N . SER A 1 114 ? 11.271 5.052 -6.108 1.00 94.00 114 SER A N 1
ATOM 899 C CA . SER A 1 114 ? 11.807 3.970 -6.943 1.00 94.00 114 SER A CA 1
ATOM 900 C C . SER A 1 114 ? 11.494 4.183 -8.427 1.00 94.00 114 SER A C 1
ATOM 902 O O . SER A 1 114 ? 12.395 4.105 -9.262 1.00 94.00 114 SER A O 1
ATOM 904 N N . VAL A 1 115 ? 10.250 4.546 -8.757 1.00 95.50 115 VAL A N 1
ATOM 905 C CA . VAL A 1 115 ? 9.835 4.859 -10.135 1.00 95.50 115 VAL A CA 1
ATOM 906 C C . VAL A 1 115 ? 10.664 6.004 -10.711 1.00 95.50 115 VAL A C 1
ATOM 908 O O . VAL A 1 115 ? 11.185 5.890 -11.821 1.00 95.50 115 VAL A O 1
ATOM 911 N N . ASN A 1 116 ? 10.843 7.084 -9.949 1.00 95.19 116 ASN A N 1
ATOM 912 C CA . ASN A 1 116 ? 11.628 8.230 -10.398 1.00 95.19 116 ASN A CA 1
ATOM 913 C C . ASN A 1 116 ? 13.088 7.834 -10.674 1.00 95.19 116 ASN A C 1
ATOM 915 O O . ASN A 1 116 ? 13.645 8.209 -11.705 1.00 95.19 116 ASN A O 1
ATOM 919 N N . GLU A 1 117 ? 13.701 7.032 -9.801 1.00 96.38 117 GLU A N 1
ATOM 920 C CA . GLU A 1 117 ? 15.075 6.567 -9.994 1.00 96.38 117 GLU A CA 1
ATOM 921 C C . GLU A 1 117 ? 15.216 5.656 -11.222 1.00 96.38 117 GLU A C 1
ATOM 923 O O . GLU A 1 117 ? 16.116 5.857 -12.041 1.00 96.38 117 GLU A O 1
ATOM 928 N N . LEU A 1 118 ? 14.306 4.694 -11.393 1.00 95.12 118 LEU A N 1
ATOM 929 C CA . LEU A 1 118 ? 14.298 3.800 -12.552 1.00 95.12 118 LEU A CA 1
ATOM 930 C C . LEU A 1 118 ? 14.070 4.567 -13.858 1.00 95.12 118 LEU A C 1
ATOM 932 O O . LEU A 1 118 ? 14.778 4.319 -14.832 1.00 95.12 118 LEU A O 1
ATOM 936 N N . SER A 1 119 ? 13.156 5.542 -13.871 1.00 95.00 119 SER A N 1
ATOM 937 C CA . SER A 1 119 ? 12.913 6.382 -15.051 1.00 95.00 119 SER A CA 1
ATOM 938 C C . SER A 1 119 ? 14.143 7.200 -15.446 1.00 95.00 119 SER A C 1
ATOM 940 O O . SER A 1 119 ? 14.460 7.313 -16.631 1.00 95.00 119 SER A O 1
ATOM 942 N N . LYS A 1 120 ? 14.893 7.706 -14.458 1.00 96.62 120 LYS A N 1
ATOM 943 C CA . LYS A 1 120 ? 16.124 8.456 -14.701 1.00 96.62 120 LYS A CA 1
ATOM 944 C C . LYS A 1 120 ? 17.193 7.554 -15.312 1.00 96.62 120 LYS A C 1
ATOM 946 O O . LYS A 1 120 ? 17.772 7.907 -16.336 1.00 96.62 120 LYS A O 1
ATOM 951 N N . ARG A 1 121 ? 17.403 6.367 -14.732 1.00 95.50 121 ARG A N 1
ATOM 952 C CA . ARG A 1 121 ? 18.357 5.376 -15.256 1.00 95.50 121 ARG A CA 1
ATOM 953 C C . ARG A 1 121 ? 17.993 4.935 -16.674 1.00 95.50 121 ARG A C 1
ATOM 955 O O . ARG A 1 121 ? 18.881 4.812 -17.511 1.00 95.50 121 ARG A O 1
ATOM 962 N N . LEU A 1 122 ? 16.707 4.726 -16.957 1.00 96.06 122 LEU A N 1
ATOM 963 C CA . LEU A 1 122 ? 16.229 4.361 -18.291 1.00 96.06 122 LEU A CA 1
ATOM 964 C C . LEU A 1 122 ? 16.545 5.462 -19.312 1.00 96.06 122 LEU A C 1
ATOM 966 O O . LEU A 1 122 ? 17.158 5.179 -20.337 1.00 96.06 122 LEU A O 1
ATOM 970 N N . SER A 1 123 ? 16.231 6.719 -18.989 1.00 95.88 123 SER A N 1
ATOM 971 C CA . SER A 1 123 ? 16.533 7.868 -19.852 1.00 95.88 123 SER A CA 1
ATOM 972 C C . SER A 1 123 ? 18.037 8.028 -20.131 1.00 95.88 123 SER A C 1
ATOM 974 O O . SER A 1 123 ? 18.451 8.299 -21.265 1.00 95.88 123 SER 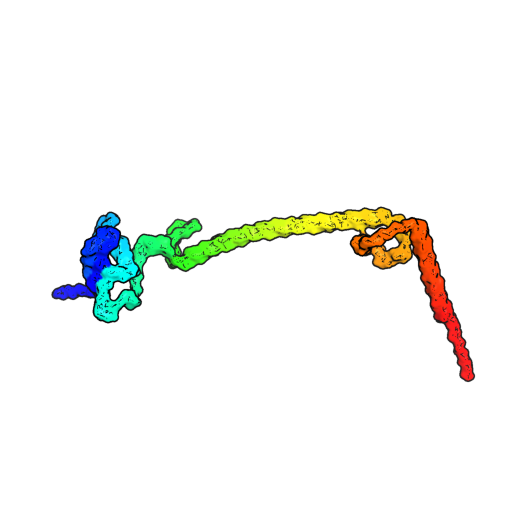A O 1
ATOM 976 N N . GLU A 1 124 ? 18.879 7.812 -19.116 1.00 96.81 124 GLU A N 1
ATOM 977 C CA . GLU A 1 124 ? 20.339 7.825 -19.263 1.00 96.81 124 GLU A CA 1
ATOM 978 C C . GLU A 1 124 ? 20.821 6.705 -20.201 1.00 96.81 124 GLU A C 1
ATOM 980 O O . GLU A 1 124 ? 21.615 6.965 -21.109 1.00 96.81 124 GLU A O 1
ATOM 985 N N . GLN A 1 125 ? 20.312 5.480 -20.036 1.00 95.69 125 GLN A N 1
ATOM 986 C CA . GLN A 1 125 ? 20.667 4.338 -20.887 1.00 95.69 125 GLN A CA 1
ATOM 987 C C . GLN A 1 125 ? 20.216 4.525 -22.340 1.00 95.69 125 GLN A C 1
ATOM 989 O O . GLN A 1 125 ? 20.996 4.263 -23.254 1.00 95.69 125 GLN A O 1
ATOM 994 N N . GLU A 1 126 ? 19.008 5.040 -22.580 1.00 96.00 126 GLU A N 1
ATOM 995 C CA . GLU A 1 126 ? 18.525 5.352 -23.933 1.00 96.00 126 GLU A CA 1
ATOM 996 C C . GLU A 1 126 ? 19.406 6.400 -24.624 1.00 96.00 126 GLU A C 1
ATOM 998 O O . GLU A 1 126 ? 19.752 6.268 -25.803 1.00 96.00 126 GLU A O 1
ATOM 1003 N N . THR A 1 127 ? 19.828 7.422 -23.875 1.00 96.12 127 THR A N 1
ATOM 1004 C CA . THR A 1 127 ? 20.728 8.463 -24.383 1.00 96.12 127 THR A CA 1
ATOM 1005 C C . THR A 1 127 ? 22.099 7.886 -24.741 1.00 96.12 127 THR A C 1
ATOM 1007 O O . THR A 1 127 ? 22.648 8.196 -25.804 1.00 96.12 127 THR A O 1
ATOM 1010 N N . LEU A 1 128 ? 22.649 7.019 -23.884 1.00 95.94 128 LEU A N 1
ATOM 1011 C CA . LEU A 1 128 ? 23.918 6.333 -24.135 1.00 95.94 128 LEU A CA 1
ATOM 1012 C C . LEU A 1 128 ? 23.832 5.409 -25.351 1.00 95.94 128 LEU A C 1
ATOM 1014 O O . LEU A 1 128 ? 24.703 5.482 -26.220 1.00 95.94 128 LEU A O 1
ATOM 1018 N N . LEU A 1 129 ? 22.773 4.604 -25.451 1.00 94.75 129 LEU A N 1
ATOM 1019 C CA . LEU A 1 129 ? 22.537 3.701 -26.575 1.00 94.75 129 LEU A CA 1
ATOM 1020 C C . LEU A 1 129 ? 22.467 4.474 -27.892 1.00 94.75 129 LEU A C 1
ATOM 1022 O O . LEU A 1 129 ? 23.148 4.124 -28.855 1.00 94.75 129 LEU A O 1
ATOM 1026 N N . LYS A 1 130 ? 21.702 5.571 -27.927 1.00 94.25 130 LYS A N 1
ATOM 1027 C CA . LYS A 1 130 ? 21.589 6.420 -29.118 1.00 94.25 130 LYS A CA 1
ATOM 1028 C C . LYS A 1 130 ? 22.942 7.003 -29.530 1.00 94.25 130 LYS A C 1
ATOM 1030 O O . LYS A 1 130 ? 23.267 7.008 -30.714 1.00 94.25 130 LYS A O 1
ATOM 1035 N N . LYS A 1 131 ? 23.749 7.456 -28.565 1.00 95.56 131 LYS A N 1
ATOM 1036 C CA . LYS A 1 131 ? 25.093 7.994 -28.825 1.00 95.56 131 LYS A CA 1
ATOM 1037 C C . LYS A 1 131 ? 26.052 6.924 -29.353 1.00 95.56 131 LYS A C 1
ATOM 1039 O O . LYS A 1 131 ? 26.817 7.193 -30.279 1.00 95.56 131 LYS A O 1
ATOM 1044 N N . GLN A 1 132 ? 26.024 5.725 -28.774 1.00 93.88 132 GLN A N 1
ATOM 1045 C CA . GLN A 1 132 ? 26.836 4.598 -29.233 1.00 93.88 132 GLN A CA 1
ATOM 1046 C C . GLN A 1 132 ? 26.438 4.169 -30.646 1.00 93.88 132 GLN A C 1
ATOM 1048 O O . GLN A 1 132 ? 27.318 3.977 -31.484 1.00 93.88 132 GLN A O 1
ATOM 1053 N N . LEU A 1 133 ? 25.134 4.096 -30.929 1.00 91.19 133 LEU A N 1
ATOM 1054 C CA . LEU A 1 133 ? 24.621 3.779 -32.257 1.00 91.19 133 LEU A CA 1
ATOM 1055 C C . LEU A 1 133 ? 25.061 4.827 -33.287 1.00 91.19 133 LEU A C 1
ATOM 1057 O O . LEU A 1 133 ? 25.618 4.453 -34.312 1.00 91.19 133 LEU A O 1
ATOM 1061 N N . ASP A 1 134 ? 24.895 6.121 -33.005 1.00 92.69 134 ASP A N 1
ATOM 1062 C CA . ASP A 1 134 ? 25.322 7.203 -33.908 1.00 92.69 134 ASP A CA 1
ATOM 1063 C C . ASP A 1 134 ? 26.841 7.185 -34.166 1.00 92.69 134 ASP A C 1
ATOM 1065 O O . ASP A 1 134 ? 27.306 7.329 -35.303 1.00 92.69 134 ASP A O 1
ATOM 1069 N N . THR A 1 135 ? 27.625 6.917 -33.117 1.00 93.44 135 THR A N 1
ATOM 1070 C CA . THR A 1 135 ? 29.082 6.759 -33.226 1.00 93.44 135 THR A CA 1
ATOM 1071 C C . THR A 1 135 ? 29.430 5.574 -34.126 1.00 93.44 135 THR A C 1
ATOM 1073 O O . THR A 1 135 ? 30.237 5.711 -35.046 1.00 93.44 135 THR A O 1
ATOM 1076 N N . PHE A 1 136 ? 28.797 4.420 -33.903 1.00 90.44 136 PHE A N 1
ATOM 1077 C CA . PHE A 1 136 ? 28.999 3.214 -34.701 1.00 90.44 136 PHE A CA 1
ATOM 1078 C C . PHE A 1 136 ? 28.623 3.437 -36.170 1.00 90.44 136 PHE A C 1
ATOM 1080 O O . PHE A 1 136 ? 29.439 3.189 -37.058 1.00 90.44 136 PHE A O 1
ATOM 1087 N N . GLN A 1 137 ? 27.442 4.002 -36.426 1.00 90.69 137 GLN A N 1
ATOM 1088 C CA . GLN A 1 137 ? 26.977 4.359 -37.765 1.00 90.69 137 GLN A CA 1
ATOM 1089 C C . GLN A 1 137 ? 27.959 5.290 -38.477 1.00 90.69 137 GLN A C 1
ATOM 1091 O O . GLN A 1 137 ? 28.267 5.093 -39.653 1.00 90.69 137 GLN A O 1
ATOM 1096 N N . THR A 1 138 ? 28.477 6.298 -37.774 1.00 91.25 138 THR A N 1
ATOM 1097 C CA . THR A 1 138 ? 29.445 7.242 -38.338 1.00 91.25 138 THR A CA 1
ATOM 1098 C C . THR A 1 138 ? 30.773 6.561 -38.658 1.00 91.25 138 THR A C 1
ATOM 1100 O O . THR A 1 138 ? 31.288 6.751 -39.758 1.00 91.25 138 THR A O 1
ATOM 1103 N N . ILE A 1 139 ? 31.291 5.707 -37.770 1.00 89.38 139 ILE A N 1
ATOM 1104 C CA . ILE A 1 139 ? 32.516 4.934 -38.028 1.00 89.38 139 ILE A CA 1
ATOM 1105 C C . ILE A 1 139 ? 32.339 4.026 -39.249 1.00 89.38 139 ILE A C 1
ATOM 1107 O O . ILE A 1 139 ? 33.180 4.048 -40.149 1.00 89.38 139 ILE A O 1
ATOM 1111 N N . CYS A 1 140 ? 31.253 3.251 -39.305 1.00 87.12 140 CYS A N 1
ATOM 1112 C CA . CYS A 1 140 ? 30.958 2.368 -40.433 1.00 87.12 140 CYS A CA 1
ATOM 1113 C C . CYS A 1 140 ? 30.833 3.155 -41.737 1.00 87.12 140 CYS A C 1
ATOM 1115 O O . CYS A 1 140 ? 31.402 2.763 -42.757 1.00 87.12 140 CYS A O 1
ATOM 1117 N N . TRP A 1 141 ? 30.127 4.285 -41.710 1.00 88.88 141 TRP A N 1
ATOM 1118 C CA . TRP A 1 141 ? 29.946 5.131 -42.882 1.00 88.88 141 TRP A CA 1
ATOM 1119 C C . TRP A 1 141 ? 31.278 5.688 -43.390 1.00 88.88 141 TRP A C 1
ATOM 1121 O O . TRP A 1 141 ? 31.583 5.542 -44.573 1.00 88.88 141 TRP A O 1
ATOM 1131 N N . GLU A 1 142 ? 32.097 6.279 -42.522 1.00 89.75 142 GLU A N 1
ATOM 1132 C CA . GLU A 1 142 ? 33.363 6.881 -42.947 1.00 89.75 142 GLU A CA 1
ATOM 1133 C C . GLU A 1 142 ? 34.381 5.828 -43.397 1.00 89.75 142 GLU A C 1
ATOM 1135 O O . GLU A 1 142 ? 34.969 5.978 -44.466 1.00 89.75 142 GLU A O 1
ATOM 1140 N N . LYS A 1 143 ? 34.534 4.712 -42.668 1.00 87.38 143 LYS A N 1
ATOM 1141 C CA . LYS A 1 143 ? 35.489 3.653 -43.046 1.00 87.38 143 LYS A CA 1
ATOM 1142 C C . LYS A 1 143 ? 35.162 2.991 -44.379 1.00 87.38 143 LYS A C 1
ATOM 1144 O O . LYS A 1 143 ? 36.064 2.598 -45.107 1.00 87.38 143 LYS A O 1
ATOM 1149 N N . THR A 1 144 ? 33.880 2.867 -44.710 1.00 85.19 144 THR A N 1
ATOM 1150 C CA . THR A 1 144 ? 33.448 2.239 -45.967 1.00 85.19 144 THR A CA 1
ATOM 1151 C C . THR A 1 144 ? 33.344 3.233 -47.123 1.00 85.19 144 THR A C 1
ATOM 1153 O O . THR A 1 144 ? 32.978 2.842 -48.223 1.00 85.19 144 THR A O 1
ATOM 1156 N N . LYS A 1 145 ? 33.631 4.525 -46.915 1.00 87.25 145 LYS A N 1
ATOM 1157 C CA . LYS A 1 145 ? 33.383 5.597 -47.892 1.00 87.25 145 LYS A CA 1
ATOM 1158 C C . LYS A 1 145 ? 33.978 5.325 -49.270 1.00 87.25 145 LYS A C 1
ATOM 1160 O O . LYS A 1 145 ? 33.267 5.471 -50.260 1.00 87.25 145 LYS A O 1
ATOM 1165 N N . ASP A 1 146 ? 35.249 4.948 -49.338 1.00 84.50 146 ASP A N 1
ATOM 1166 C CA . ASP A 1 146 ? 35.924 4.768 -50.625 1.00 84.50 146 ASP A CA 1
ATOM 1167 C C . ASP A 1 146 ? 35.492 3.476 -51.312 1.00 84.50 146 ASP A C 1
ATOM 1169 O O . ASP A 1 146 ? 35.162 3.497 -52.494 1.00 84.50 146 ASP A O 1
ATOM 1173 N N . PHE A 1 147 ? 35.328 2.395 -50.550 1.00 82.50 147 PHE A N 1
ATOM 1174 C CA . PHE A 1 147 ? 34.770 1.147 -51.061 1.00 82.50 147 PHE A CA 1
ATOM 1175 C C . PHE A 1 147 ? 33.353 1.328 -51.627 1.00 82.50 147 PHE A C 1
ATOM 1177 O O . PHE A 1 147 ? 33.050 0.871 -52.724 1.00 82.50 147 PHE A O 1
ATOM 1184 N N . ARG A 1 148 ? 32.486 2.076 -50.932 1.00 84.88 148 ARG A N 1
ATOM 1185 C CA . ARG A 1 148 ? 31.109 2.339 -51.378 1.00 84.88 148 ARG A CA 1
ATOM 1186 C C . ARG A 1 148 ? 31.033 3.116 -52.690 1.00 84.88 148 ARG A C 1
ATOM 1188 O O . ARG A 1 148 ? 30.054 2.942 -53.405 1.00 84.88 148 ARG A O 1
ATOM 1195 N N . LYS A 1 149 ? 32.034 3.943 -53.015 1.00 83.25 149 LYS A N 1
ATOM 1196 C CA . LYS A 1 149 ? 32.117 4.606 -54.329 1.00 83.25 149 LYS A CA 1
ATOM 1197 C C . LYS A 1 149 ? 32.412 3.603 -55.446 1.00 83.25 149 LYS A C 1
ATOM 1199 O O . LYS A 1 149 ? 31.873 3.756 -56.534 1.00 83.25 149 LYS A O 1
ATOM 1204 N N . LEU A 1 150 ? 33.241 2.593 -55.174 1.00 80.81 150 LEU A N 1
ATOM 1205 C CA . LEU A 1 150 ? 33.625 1.567 -56.151 1.00 80.81 150 LEU A CA 1
ATOM 1206 C C . LEU A 1 150 ? 32.462 0.619 -56.474 1.00 80.81 150 LEU A C 1
ATOM 1208 O O . LEU A 1 150 ? 32.300 0.207 -57.616 1.00 80.81 150 LEU A O 1
ATOM 1212 N N . VAL A 1 151 ? 31.612 0.320 -55.488 1.00 80.06 151 VAL A N 1
ATOM 1213 C CA . VAL A 1 151 ? 30.440 -0.562 -55.649 1.00 80.06 151 VAL A CA 1
ATOM 1214 C C . VAL A 1 151 ? 29.107 0.198 -55.617 1.00 80.06 151 VAL A C 1
ATOM 1216 O O . VAL A 1 151 ? 28.069 -0.348 -55.240 1.00 80.06 151 VAL A O 1
ATOM 1219 N N . ASP A 1 152 ? 29.111 1.473 -56.015 1.00 79.62 152 ASP A N 1
ATOM 1220 C CA . ASP A 1 152 ? 27.953 2.374 -55.918 1.00 79.62 152 ASP A CA 1
ATOM 1221 C C . ASP A 1 152 ? 26.654 1.834 -56.570 1.00 79.62 152 ASP A C 1
ATOM 1223 O O . ASP A 1 152 ? 25.588 1.973 -55.950 1.00 79.62 152 ASP A O 1
ATOM 1227 N N . PRO A 1 153 ? 26.694 1.156 -57.740 1.00 77.44 153 PRO A N 1
ATOM 1228 C CA . PRO A 1 153 ? 25.505 0.538 -58.334 1.00 77.44 153 PRO A CA 1
ATOM 1229 C C . PRO A 1 153 ? 24.911 -0.587 -57.472 1.00 77.44 153 PRO A C 1
ATOM 1231 O O . PRO A 1 153 ? 23.687 -0.713 -57.371 1.00 77.44 153 PRO A O 1
ATOM 1234 N N . ALA A 1 154 ? 25.762 -1.369 -56.798 1.00 73.50 154 ALA A N 1
ATOM 1235 C CA . ALA A 1 154 ? 25.361 -2.515 -55.978 1.00 73.50 154 ALA A CA 1
ATOM 1236 C C . ALA A 1 154 ? 24.718 -2.105 -54.640 1.00 73.50 154 ALA A C 1
ATOM 1238 O O . ALA A 1 154 ? 24.016 -2.896 -54.012 1.00 73.50 154 ALA A O 1
ATOM 1239 N N . LEU A 1 155 ? 24.915 -0.855 -54.208 1.00 75.50 155 LEU A N 1
ATOM 1240 C CA . LEU A 1 155 ? 24.380 -0.319 -52.951 1.00 75.50 155 LEU A CA 1
ATOM 1241 C C . LEU A 1 155 ? 23.064 0.453 -53.118 1.00 75.50 155 LEU A C 1
ATOM 1243 O O . LEU A 1 155 ? 22.609 1.126 -52.185 1.00 75.50 155 LEU A O 1
ATOM 1247 N N . THR A 1 156 ? 22.435 0.378 -54.291 1.00 75.31 156 THR A N 1
ATOM 1248 C CA . THR A 1 156 ? 21.149 1.030 -54.574 1.00 75.31 156 THR A CA 1
ATOM 1249 C C . THR A 1 156 ? 20.087 0.628 -53.539 1.00 75.31 156 THR A C 1
ATOM 1251 O O . THR A 1 156 ? 19.892 -0.546 -53.246 1.00 75.31 156 THR A O 1
ATOM 1254 N N . GLY A 1 157 ? 19.429 1.618 -52.921 1.00 71.06 157 GLY A N 1
ATOM 1255 C CA . GLY A 1 157 ? 18.444 1.411 -51.845 1.00 71.06 157 GLY A CA 1
ATOM 1256 C C . GLY A 1 157 ? 19.015 1.323 -50.420 1.00 71.06 157 GLY A C 1
ATOM 1257 O O . GLY A 1 157 ? 18.268 1.505 -49.463 1.00 71.06 157 GLY A O 1
ATOM 1258 N N . LYS A 1 158 ? 20.335 1.142 -50.251 1.00 74.31 158 LYS A N 1
ATOM 1259 C CA . LYS A 1 158 ? 21.012 1.056 -48.935 1.00 74.31 158 LYS A CA 1
ATOM 1260 C C . LYS A 1 158 ? 21.940 2.245 -48.637 1.00 74.31 158 LYS A C 1
ATOM 1262 O O . LYS A 1 158 ? 22.708 2.225 -47.680 1.00 74.31 158 LYS A O 1
ATOM 1267 N N . LYS A 1 159 ? 21.846 3.327 -49.420 1.00 73.81 159 LYS A N 1
ATOM 1268 C CA . LYS A 1 159 ? 22.696 4.535 -49.326 1.00 73.81 159 LYS A CA 1
ATOM 1269 C C . LYS A 1 159 ? 22.278 5.510 -48.209 1.00 73.81 159 LYS A C 1
ATOM 1271 O O . LYS A 1 159 ? 22.288 6.721 -48.403 1.00 73.81 159 LYS A O 1
ATOM 1276 N N . LYS A 1 160 ? 21.912 4.999 -47.033 1.00 82.62 160 LYS A N 1
ATOM 1277 C CA . LYS A 1 160 ? 21.670 5.793 -45.812 1.00 82.62 160 LYS A CA 1
ATOM 1278 C C . LYS A 1 160 ? 22.503 5.222 -44.669 1.00 82.62 160 LYS A C 1
ATOM 1280 O O . LYS A 1 160 ? 22.692 4.008 -44.630 1.00 82.62 160 LYS A O 1
ATOM 1285 N N . LYS A 1 161 ? 22.962 6.071 -43.739 1.00 80.25 161 LYS A N 1
ATOM 1286 C CA . LYS A 1 161 ? 23.745 5.641 -42.563 1.00 80.25 161 LYS A CA 1
ATOM 1287 C C . LYS A 1 161 ? 23.038 4.515 -41.803 1.00 80.25 161 LYS A C 1
ATOM 1289 O O . LYS A 1 161 ? 23.618 3.446 -41.633 1.00 80.25 161 LYS A O 1
ATOM 1294 N N . ASP A 1 162 ? 21.764 4.707 -41.472 1.00 81.12 162 ASP A N 1
ATOM 1295 C CA . ASP A 1 162 ? 20.954 3.696 -40.778 1.00 81.12 162 ASP A CA 1
ATOM 1296 C C . ASP A 1 162 ? 20.773 2.423 -41.610 1.00 81.12 162 ASP A C 1
ATOM 1298 O O . ASP A 1 162 ? 20.951 1.318 -41.110 1.00 81.12 162 ASP A O 1
ATOM 1302 N N . GLY A 1 163 ? 20.465 2.569 -42.903 1.00 82.44 163 GLY A N 1
ATOM 1303 C CA . GLY A 1 163 ? 20.208 1.437 -43.797 1.00 82.44 163 GLY A CA 1
ATOM 1304 C C . GLY A 1 163 ? 21.428 0.536 -43.991 1.00 82.44 163 GLY A C 1
ATOM 1305 O O . GLY A 1 163 ? 21.296 -0.685 -43.973 1.00 82.44 163 GLY A O 1
ATOM 1306 N N . LEU A 1 164 ? 22.616 1.133 -44.122 1.00 83.44 164 LEU A N 1
ATOM 1307 C CA . LEU A 1 164 ? 23.875 0.395 -44.188 1.00 83.44 164 LEU A CA 1
ATOM 1308 C C . LEU A 1 164 ? 24.158 -0.324 -42.866 1.00 83.44 164 LEU A C 1
ATOM 1310 O O . LEU A 1 164 ? 24.506 -1.498 -42.861 1.00 83.44 164 LEU A O 1
ATOM 1314 N N . THR A 1 165 ? 23.980 0.374 -41.749 1.00 83.62 165 THR A N 1
ATOM 1315 C CA . THR A 1 165 ? 24.337 -0.149 -40.427 1.00 83.62 165 THR A CA 1
ATOM 1316 C C . THR A 1 165 ? 23.398 -1.275 -39.996 1.00 83.62 165 THR A C 1
ATOM 1318 O O . THR A 1 165 ? 23.860 -2.304 -39.517 1.00 83.62 165 THR A O 1
ATOM 1321 N N . ASN A 1 166 ? 22.097 -1.145 -40.260 1.00 84.50 166 ASN A N 1
ATOM 1322 C CA . ASN A 1 166 ? 21.121 -2.207 -40.017 1.00 84.50 166 ASN A CA 1
ATOM 1323 C C . ASN A 1 166 ? 21.387 -3.439 -40.890 1.00 84.50 166 ASN A C 1
ATOM 1325 O O . ASN A 1 166 ? 21.250 -4.559 -40.415 1.00 84.50 166 ASN A O 1
ATOM 1329 N N . ALA A 1 167 ? 21.794 -3.247 -42.150 1.00 83.50 167 ALA A N 1
ATOM 1330 C CA . ALA A 1 167 ? 22.164 -4.359 -43.022 1.00 83.50 167 ALA A CA 1
ATOM 1331 C C . ALA A 1 167 ? 23.434 -5.078 -42.537 1.00 83.50 167 ALA A C 1
ATOM 1333 O O . ALA A 1 167 ? 23.486 -6.299 -42.605 1.00 83.50 167 ALA A O 1
ATOM 1334 N N . LEU A 1 168 ? 24.422 -4.338 -42.020 1.00 83.19 168 LEU A N 1
ATOM 1335 C CA . LEU A 1 168 ? 25.632 -4.918 -41.427 1.00 83.19 168 LEU A CA 1
ATOM 1336 C C . LEU A 1 168 ? 25.326 -5.695 -40.142 1.00 83.19 168 LEU A C 1
ATOM 1338 O O . LEU A 1 168 ? 25.861 -6.777 -39.951 1.00 83.19 168 LEU A O 1
ATOM 1342 N N . LEU A 1 169 ? 24.457 -5.165 -39.279 1.00 84.50 169 LEU A N 1
ATOM 1343 C CA . LEU A 1 169 ? 24.047 -5.841 -38.043 1.00 84.50 169 LEU A CA 1
ATOM 1344 C C . LEU A 1 169 ? 23.166 -7.073 -38.296 1.00 84.50 169 LEU A C 1
ATOM 1346 O O . LEU A 1 169 ? 23.119 -7.963 -37.454 1.00 84.50 169 LEU A O 1
ATOM 1350 N N . ALA A 1 170 ? 22.462 -7.121 -39.429 1.00 86.75 170 ALA A N 1
ATOM 1351 C CA . ALA A 1 170 ? 21.649 -8.267 -39.830 1.00 86.75 170 ALA A CA 1
ATOM 1352 C C . ALA A 1 170 ? 22.462 -9.384 -40.511 1.00 86.75 170 ALA A C 1
ATOM 1354 O O . ALA A 1 170 ? 21.941 -10.486 -40.686 1.00 86.75 170 ALA A O 1
ATOM 1355 N N . GLU A 1 171 ? 23.704 -9.110 -40.920 1.00 84.94 171 GLU A N 1
ATOM 1356 C CA . GLU A 1 171 ? 24.561 -10.094 -41.574 1.00 84.94 171 GLU A CA 1
ATOM 1357 C C . GLU A 1 171 ? 25.174 -11.037 -40.535 1.00 84.94 171 GLU A C 1
ATOM 1359 O O . GLU A 1 171 ? 25.991 -10.637 -39.708 1.00 84.94 171 GLU A O 1
ATOM 1364 N N . MET A 1 172 ? 24.772 -12.306 -40.585 1.00 79.38 172 MET A N 1
ATOM 1365 C CA . MET A 1 172 ? 25.186 -13.321 -39.612 1.00 79.38 172 MET A CA 1
ATOM 1366 C C . MET A 1 172 ? 26.377 -14.154 -40.097 1.00 79.38 172 MET A C 1
ATOM 1368 O O . MET A 1 172 ? 27.038 -14.783 -39.275 1.00 79.38 172 MET A O 1
ATOM 1372 N N . ASN A 1 173 ? 26.658 -14.170 -41.407 1.00 82.19 173 ASN A N 1
ATOM 1373 C CA . ASN A 1 173 ? 27.706 -15.004 -42.003 1.00 82.19 173 ASN A CA 1
ATOM 1374 C C . ASN A 1 173 ? 28.588 -14.180 -42.957 1.00 82.19 173 ASN A C 1
ATOM 1376 O O . ASN A 1 173 ? 28.531 -14.362 -44.178 1.00 82.19 173 ASN A O 1
ATOM 1380 N N . PRO A 1 174 ? 29.425 -13.269 -42.427 1.00 77.69 174 PRO A N 1
ATOM 1381 C CA . PRO A 1 174 ? 30.331 -12.493 -43.258 1.00 77.69 174 PRO A CA 1
ATOM 1382 C C . PRO A 1 174 ? 31.318 -13.428 -43.963 1.00 77.69 174 PRO A C 1
ATOM 1384 O O . PRO A 1 174 ? 32.047 -14.187 -43.327 1.00 77.69 174 PRO A O 1
ATOM 1387 N N . THR A 1 175 ? 31.333 -13.368 -45.291 1.00 78.81 175 THR A N 1
ATOM 1388 C CA . THR A 1 175 ? 32.298 -14.095 -46.119 1.00 78.81 175 THR A CA 1
ATOM 1389 C C . THR A 1 175 ? 33.386 -13.125 -46.550 1.00 78.81 175 THR A C 1
ATOM 1391 O O . THR A 1 175 ? 33.088 -12.027 -47.024 1.00 78.81 175 THR A O 1
ATOM 1394 N N . GLU A 1 176 ? 34.645 -13.509 -46.368 1.00 76.75 176 GLU A N 1
ATOM 1395 C CA . GLU A 1 176 ? 35.776 -12.711 -46.827 1.00 76.75 176 GLU A CA 1
ATOM 1396 C C . GLU A 1 176 ? 35.874 -12.803 -48.353 1.00 76.75 176 GLU A C 1
ATOM 1398 O O . GLU A 1 176 ? 35.941 -13.892 -48.924 1.00 76.75 176 GLU A O 1
ATOM 1403 N N . PHE A 1 177 ? 35.851 -11.649 -49.012 1.00 73.19 177 PHE A N 1
ATOM 1404 C CA . PHE A 1 177 ? 36.034 -11.535 -50.451 1.00 73.19 177 PHE A CA 1
ATOM 1405 C C . PHE A 1 177 ? 37.194 -10.596 -50.735 1.00 73.19 177 PHE A C 1
ATOM 1407 O O . PHE A 1 177 ? 37.328 -9.547 -50.104 1.00 73.19 177 PHE A O 1
ATOM 1414 N N . ASP A 1 178 ? 37.994 -10.963 -51.730 1.00 79.56 178 ASP A N 1
ATOM 1415 C CA . ASP A 1 178 ? 38.973 -10.064 -52.317 1.00 79.56 178 ASP A CA 1
ATOM 1416 C C . ASP A 1 178 ? 38.268 -8.838 -52.929 1.00 79.56 178 ASP A C 1
ATOM 1418 O O . ASP A 1 178 ? 37.259 -8.961 -53.635 1.00 79.56 178 ASP A O 1
ATOM 1422 N N . ALA A 1 179 ? 38.785 -7.648 -52.620 1.00 73.25 179 ALA A N 1
ATOM 1423 C CA . ALA A 1 179 ? 38.137 -6.388 -52.967 1.00 73.25 179 ALA A CA 1
ATOM 1424 C C . ALA A 1 179 ? 38.059 -6.187 -54.488 1.00 73.25 179 ALA A C 1
ATOM 1426 O O . ALA A 1 179 ? 37.012 -5.773 -54.993 1.00 73.25 179 ALA A O 1
ATOM 1427 N N . ASP A 1 180 ? 39.120 -6.542 -55.216 1.00 76.88 180 ASP A N 1
ATOM 1428 C CA . ASP A 1 180 ? 39.194 -6.391 -56.672 1.00 76.88 180 ASP A CA 1
ATOM 1429 C C . ASP A 1 180 ? 38.220 -7.344 -57.375 1.00 76.88 180 ASP A C 1
ATOM 1431 O O . ASP A 1 180 ? 37.478 -6.955 -58.285 1.00 76.88 180 ASP A O 1
ATOM 1435 N N . SER A 1 181 ? 38.142 -8.580 -56.882 1.00 78.56 181 SER A N 1
ATOM 1436 C CA . SER A 1 181 ? 37.187 -9.585 -57.353 1.00 78.56 181 SER A CA 1
ATOM 1437 C C . SER A 1 181 ? 35.736 -9.127 -57.172 1.00 78.56 181 SER A C 1
ATOM 1439 O O . SER A 1 181 ? 34.905 -9.303 -58.068 1.00 78.56 181 SER A O 1
ATOM 1441 N N . LEU A 1 182 ? 35.413 -8.496 -56.037 1.00 76.81 182 LEU A N 1
ATOM 1442 C CA . LEU A 1 182 ? 34.059 -8.013 -55.763 1.00 76.81 182 LEU A CA 1
ATOM 1443 C C . LEU A 1 182 ? 33.677 -6.804 -56.633 1.00 76.81 182 LEU A C 1
ATOM 1445 O O . LEU A 1 182 ? 32.549 -6.739 -57.135 1.00 76.81 182 LEU A O 1
ATOM 1449 N N . VAL A 1 183 ? 34.609 -5.868 -56.841 1.00 78.94 183 VAL A N 1
ATOM 1450 C CA . VAL A 1 183 ? 34.412 -4.722 -57.744 1.00 78.94 183 VAL A CA 1
ATOM 1451 C C . VAL A 1 183 ? 34.167 -5.217 -59.169 1.00 78.94 183 VAL A C 1
ATOM 1453 O O . VAL A 1 183 ? 33.165 -4.840 -59.778 1.00 78.94 183 VAL A O 1
ATOM 1456 N N . SER A 1 184 ? 34.987 -6.157 -59.653 1.00 79.94 184 SER A N 1
ATOM 1457 C CA . SER A 1 184 ? 34.830 -6.754 -60.984 1.00 79.94 184 SER A CA 1
ATOM 1458 C C . SER A 1 184 ? 33.457 -7.414 -61.173 1.00 79.94 184 SER A C 1
ATOM 1460 O O . SER A 1 184 ? 32.797 -7.213 -62.197 1.00 79.94 184 SER A O 1
ATOM 1462 N N . MET A 1 185 ? 32.965 -8.144 -60.164 1.00 77.56 185 MET A N 1
ATOM 1463 C CA . MET A 1 185 ? 31.621 -8.733 -60.200 1.00 77.56 185 MET A CA 1
ATOM 1464 C C . MET A 1 185 ? 30.509 -7.674 -60.274 1.00 77.56 185 MET A C 1
ATOM 1466 O O . MET A 1 185 ? 29.544 -7.848 -61.025 1.00 77.56 185 MET A O 1
ATOM 1470 N N . CYS A 1 186 ? 30.636 -6.570 -59.530 1.00 75.44 186 CYS A N 1
ATOM 1471 C CA . CYS A 1 186 ? 29.659 -5.477 -59.539 1.00 75.44 186 CYS A CA 1
ATOM 1472 C C . CYS A 1 186 ? 29.614 -4.751 -60.892 1.00 75.44 186 CYS A C 1
ATOM 1474 O O . CYS A 1 186 ? 28.528 -4.448 -61.403 1.00 75.44 186 CYS A O 1
ATOM 1476 N N . GLU A 1 187 ? 30.775 -4.505 -61.496 1.00 77.81 187 GLU A N 1
ATOM 1477 C CA . GLU A 1 187 ? 30.893 -3.893 -62.822 1.00 77.81 187 GLU A CA 1
ATOM 1478 C C . GLU A 1 187 ? 30.290 -4.791 -63.909 1.00 77.81 187 GLU A C 1
ATOM 1480 O O . GLU A 1 187 ? 29.467 -4.335 -64.709 1.00 77.81 187 GLU A O 1
ATOM 1485 N N . LEU A 1 188 ? 30.608 -6.092 -63.887 1.00 77.69 188 LEU A N 1
ATOM 1486 C CA . LEU A 1 188 ? 30.041 -7.091 -64.800 1.00 77.69 188 LEU A CA 1
ATOM 1487 C C . LEU A 1 188 ? 28.514 -7.167 -64.706 1.00 77.69 188 LEU A C 1
ATOM 1489 O O . LEU A 1 188 ? 27.828 -7.228 -65.731 1.00 77.69 188 LEU A O 1
ATOM 1493 N N . HIS A 1 189 ? 27.967 -7.162 -63.489 1.00 76.31 189 HIS A N 1
ATOM 1494 C CA . HIS A 1 189 ? 26.522 -7.187 -63.277 1.00 76.31 189 HIS A CA 1
ATOM 1495 C C . HIS A 1 189 ? 25.849 -5.914 -63.811 1.00 76.31 189 HIS A C 1
ATOM 1497 O O . HIS A 1 189 ? 24.846 -5.994 -64.525 1.00 76.31 189 HIS A O 1
ATOM 1503 N N . SER A 1 190 ? 26.442 -4.748 -63.540 1.00 73.69 190 SER A N 1
ATOM 1504 C CA . SER A 1 190 ? 25.952 -3.453 -64.027 1.00 73.69 190 SER A CA 1
ATOM 1505 C C . SER A 1 190 ? 25.958 -3.384 -65.561 1.00 73.69 190 SER A C 1
A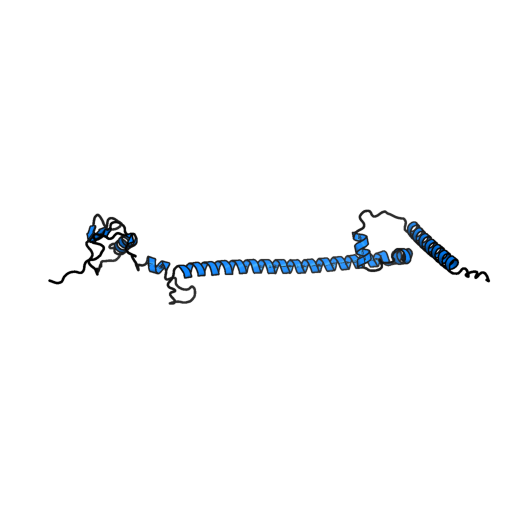TOM 1507 O O . SER A 1 190 ? 24.970 -2.974 -66.174 1.00 73.69 190 SER A O 1
ATOM 1509 N N . ALA A 1 191 ? 27.027 -3.872 -66.201 1.00 75.75 191 ALA A N 1
ATOM 1510 C CA . ALA A 1 191 ? 27.131 -3.949 -67.656 1.00 75.75 191 ALA A CA 1
ATOM 1511 C C . ALA A 1 191 ? 26.071 -4.882 -68.269 1.00 75.75 191 ALA A C 1
ATOM 1513 O O . ALA A 1 191 ? 25.445 -4.531 -69.272 1.00 75.75 191 ALA A O 1
ATOM 1514 N N . ARG A 1 192 ? 25.811 -6.046 -67.654 1.00 76.56 192 ARG A N 1
ATOM 1515 C CA . ARG A 1 192 ? 24.759 -6.977 -68.107 1.00 76.56 192 ARG A CA 1
ATOM 1516 C C . ARG A 1 192 ? 23.359 -6.373 -67.997 1.00 76.56 192 ARG A C 1
ATOM 1518 O O . ARG A 1 192 ? 22.571 -6.527 -68.928 1.00 76.56 192 ARG A O 1
ATOM 1525 N N . MET A 1 193 ? 23.066 -5.655 -66.913 1.00 74.31 193 MET A N 1
ATOM 1526 C CA . MET A 1 193 ? 21.791 -4.946 -66.735 1.00 74.31 193 MET A CA 1
ATOM 1527 C C . MET A 1 193 ? 21.571 -3.885 -67.823 1.00 74.31 193 MET A C 1
ATOM 1529 O O . MET A 1 193 ? 20.489 -3.819 -68.411 1.00 74.31 193 MET A O 1
ATOM 1533 N N . LEU A 1 194 ? 22.602 -3.103 -68.163 1.00 72.44 194 LEU A N 1
ATOM 1534 C CA . LEU A 1 194 ? 22.528 -2.116 -69.246 1.00 72.44 194 LEU A CA 1
ATOM 1535 C C . LEU A 1 194 ? 22.319 -2.771 -70.617 1.00 72.44 194 LEU A C 1
ATOM 1537 O O . LEU A 1 194 ? 21.475 -2.314 -71.385 1.00 72.44 194 LEU A O 1
ATOM 1541 N N . GLN A 1 195 ? 23.031 -3.864 -70.910 1.00 74.62 195 GLN A N 1
ATOM 1542 C CA . GLN A 1 195 ? 22.863 -4.616 -72.160 1.00 74.62 195 GLN A CA 1
ATOM 1543 C C . GLN A 1 195 ? 21.452 -5.203 -72.291 1.00 74.62 195 GLN A C 1
ATOM 1545 O O . GLN A 1 195 ? 20.838 -5.103 -73.352 1.00 74.62 195 GLN A O 1
ATOM 1550 N N . HIS A 1 196 ? 20.905 -5.760 -71.207 1.00 76.69 196 HIS A N 1
ATOM 1551 C CA . HIS A 1 196 ? 19.530 -6.255 -71.180 1.00 76.69 196 HIS A CA 1
ATOM 1552 C C . HIS A 1 196 ? 18.516 -5.124 -71.407 1.00 76.69 196 HIS A C 1
ATOM 1554 O O . HIS A 1 196 ? 17.615 -5.251 -72.230 1.00 76.69 196 HIS A O 1
ATOM 1560 N N . THR A 1 197 ? 18.702 -3.980 -70.746 1.00 71.06 197 THR A N 1
ATOM 1561 C CA . THR A 1 197 ? 17.818 -2.812 -70.901 1.00 71.06 197 THR A CA 1
ATOM 1562 C C . THR A 1 197 ? 17.863 -2.253 -72.328 1.00 71.06 197 THR A C 1
ATOM 1564 O O . THR A 1 197 ? 16.822 -1.976 -72.921 1.00 71.06 197 THR A O 1
ATOM 1567 N N . LEU A 1 198 ? 19.056 -2.156 -72.927 1.00 72.25 198 LEU A N 1
ATOM 1568 C CA . LEU A 1 198 ? 19.233 -1.758 -74.327 1.00 72.25 198 LEU A CA 1
ATOM 1569 C C . LEU A 1 198 ? 18.579 -2.745 -75.298 1.00 72.25 198 LEU A C 1
ATOM 1571 O O . LEU A 1 198 ? 18.009 -2.320 -76.303 1.00 72.25 198 LEU A O 1
ATOM 1575 N N . LYS A 1 199 ? 18.644 -4.048 -75.008 1.00 80.00 199 LYS A N 1
ATOM 1576 C CA . LYS A 1 199 ? 17.955 -5.078 -75.789 1.00 80.00 199 LYS A CA 1
ATOM 1577 C C . LYS A 1 199 ? 16.437 -4.875 -75.741 1.00 80.00 199 LYS A C 1
ATOM 1579 O O . LYS A 1 199 ? 15.825 -4.778 -76.800 1.00 80.00 199 LYS A O 1
ATOM 1584 N N . CYS A 1 200 ? 15.858 -4.685 -74.554 1.00 74.69 200 CYS A N 1
ATOM 1585 C CA . CYS A 1 200 ? 14.425 -4.415 -74.401 1.00 74.69 200 CYS A CA 1
ATOM 1586 C C . CYS A 1 200 ? 13.978 -3.121 -75.109 1.00 74.69 200 CYS A C 1
ATOM 1588 O O . CYS A 1 200 ? 12.905 -3.086 -75.710 1.00 74.69 200 CYS A O 1
ATOM 1590 N N . LEU A 1 201 ? 14.800 -2.065 -75.090 1.00 70.56 201 LEU A N 1
ATOM 1591 C CA . LEU A 1 201 ? 14.509 -0.804 -75.791 1.00 70.56 201 LEU A CA 1
ATOM 1592 C C . LEU A 1 201 ? 14.561 -0.948 -77.321 1.00 70.56 201 LEU A C 1
ATOM 1594 O O . LEU A 1 201 ? 13.758 -0.345 -78.032 1.00 70.56 201 LEU A O 1
ATOM 1598 N N . LYS A 1 202 ? 15.484 -1.764 -77.843 1.00 73.50 202 LYS A N 1
ATOM 1599 C CA . LYS A 1 202 ? 15.561 -2.069 -79.281 1.00 73.50 202 LYS A CA 1
ATOM 1600 C C . LYS A 1 202 ? 14.388 -2.927 -79.750 1.00 73.50 202 LYS A C 1
ATOM 1602 O O . LYS A 1 202 ? 13.862 -2.678 -80.829 1.00 73.50 202 LYS A O 1
ATOM 1607 N N . GLU A 1 203 ? 13.962 -3.890 -78.937 1.00 73.38 203 GLU A N 1
ATOM 1608 C CA . GLU A 1 203 ? 12.797 -4.740 -79.219 1.00 73.38 203 GLU A CA 1
ATOM 1609 C C . GLU A 1 203 ? 11.483 -3.942 -79.194 1.00 73.38 203 GLU A C 1
ATOM 1611 O O . GLU A 1 203 ? 10.600 -4.191 -80.006 1.00 73.38 203 GLU A O 1
ATOM 1616 N N . THR A 1 204 ? 11.377 -2.918 -78.342 1.00 63.22 204 THR A N 1
ATOM 1617 C CA . THR A 1 204 ? 10.217 -2.003 -78.307 1.00 63.22 204 THR A CA 1
ATOM 1618 C C . THR A 1 204 ? 10.244 -0.904 -79.378 1.00 63.22 204 THR A C 1
ATOM 1620 O O . THR A 1 204 ? 9.215 -0.282 -79.623 1.00 63.22 204 THR A O 1
ATOM 1623 N N . SER A 1 205 ? 11.382 -0.682 -80.050 1.00 57.75 205 SER A N 1
ATOM 1624 C CA . SER A 1 205 ? 11.548 0.336 -81.107 1.00 57.75 205 SER A CA 1
ATOM 1625 C C . SER A 1 205 ? 11.470 -0.215 -82.541 1.00 57.75 205 SER A C 1
ATOM 1627 O O . SER A 1 205 ? 11.705 0.538 -83.488 1.00 57.75 205 SER A O 1
ATOM 1629 N N . GLN A 1 206 ? 11.169 -1.505 -82.749 1.00 54.00 206 GLN A N 1
ATOM 1630 C CA . GLN A 1 206 ? 10.925 -2.017 -84.104 1.00 54.00 206 GLN A CA 1
ATOM 1631 C C . GLN A 1 206 ? 9.629 -1.404 -84.674 1.00 54.00 206 GLN A C 1
ATOM 1633 O O . GLN A 1 206 ? 8.593 -1.460 -84.010 1.00 54.00 206 GLN A O 1
ATOM 1638 N N . PRO A 1 207 ? 9.650 -0.804 -85.882 1.00 50.38 207 PRO A N 1
ATOM 1639 C CA . PRO A 1 207 ? 8.467 -0.170 -86.446 1.00 50.38 207 PRO A CA 1
ATOM 1640 C C . PRO A 1 207 ? 7.397 -1.226 -86.734 1.00 50.38 207 PRO A C 1
ATOM 1642 O O . PRO A 1 207 ? 7.662 -2.224 -87.405 1.00 50.38 207 PRO A O 1
ATOM 1645 N N . PHE A 1 208 ? 6.179 -0.986 -86.240 1.00 51.31 208 PHE A N 1
ATOM 1646 C CA . PHE A 1 208 ? 4.986 -1.730 -86.637 1.00 51.31 208 PHE A CA 1
ATOM 1647 C C . PHE A 1 208 ? 4.875 -1.692 -88.166 1.00 51.31 208 PHE A C 1
ATOM 1649 O O . PHE A 1 208 ? 4.548 -0.657 -88.750 1.00 51.31 208 PHE A O 1
ATOM 1656 N N . HIS A 1 209 ? 5.153 -2.818 -88.825 1.00 53.41 209 HIS A N 1
ATOM 1657 C CA . HIS A 1 209 ? 4.834 -2.993 -90.234 1.00 53.41 209 HIS A CA 1
ATOM 1658 C C . HIS A 1 209 ? 3.307 -3.065 -90.351 1.00 53.41 209 HIS A C 1
ATOM 1660 O O . HIS A 1 209 ? 2.702 -4.121 -90.178 1.00 53.41 209 HIS A O 1
ATOM 1666 N N . LEU A 1 210 ? 2.673 -1.919 -90.603 1.00 51.72 210 LEU A N 1
ATOM 1667 C CA . LEU A 1 210 ? 1.290 -1.875 -91.060 1.00 51.72 210 LEU A CA 1
ATOM 1668 C C . LEU A 1 210 ? 1.251 -2.527 -92.446 1.00 51.72 210 LEU A C 1
ATOM 1670 O O . LEU A 1 210 ? 1.801 -1.984 -93.406 1.00 51.72 210 LEU A O 1
ATOM 1674 N N . GLN A 1 211 ? 0.657 -3.716 -92.539 1.00 40.25 211 GLN A N 1
ATOM 1675 C CA . GLN A 1 211 ? 0.328 -4.307 -93.832 1.00 40.25 211 GLN A CA 1
ATOM 1676 C C . GLN A 1 211 ? -0.816 -3.496 -94.465 1.00 40.25 211 GLN A C 1
ATOM 1678 O O . GLN A 1 211 ? -1.772 -3.173 -93.755 1.00 40.25 211 GLN A O 1
ATOM 1683 N N . PRO A 1 212 ? -0.733 -3.127 -95.757 1.00 55.28 212 PRO A N 1
ATOM 1684 C CA . PRO A 1 212 ? -1.817 -2.419 -96.421 1.00 55.28 212 PRO A CA 1
ATOM 1685 C C . PRO A 1 212 ? -2.981 -3.380 -96.695 1.00 55.28 212 PRO A C 1
ATOM 1687 O O . PRO A 1 212 ? -2.749 -4.547 -97.012 1.00 55.28 212 PRO A O 1
ATOM 1690 N N . PHE A 1 213 ? -4.199 -2.858 -96.539 1.00 53.62 213 PHE A N 1
ATOM 1691 C CA . PHE A 1 213 ? -5.472 -3.531 -96.812 1.00 53.62 213 PHE A CA 1
ATOM 1692 C C . PHE A 1 213 ? -5.616 -3.983 -98.268 1.00 53.62 213 PHE A C 1
ATOM 1694 O O . PHE A 1 213 ? -5.163 -3.231 -99.163 1.00 53.62 213 PHE A O 1
#

Secondary structure (DSSP, 8-state):
--PPPBPSEEEEEE-STT-SSEEE--BSS-----STTSSHHHHHHHHHHTTTEEE-TT--GGG------SHHHHHHHEEEPTT-TT-EEE-HHHHHHHHHHHHHHHHHHHHHHHHHHHHHHHHHHHHHHHHHHHHHHHHHHHHTHHHHHHTGGGGTT--SHHHHHHHHHH-SSPPP--HHHHHHHHHHHHHHHHHHHHHHHHHHTS-------

pLDDT: mean 81.23, std 13.06, range [40.25, 96.81]

Foldseek 3Di:
DDDFAADQFQKAFQPDDQDNGDMDGDTPDDDDDDDPPNCPVVSLVCQQVVPRTHGPPPDDPVVDDDDRDDPVQCVQQFDDPPPDPPDGGGDNVVVVVVVVVVVVVVVVVVVVVVVVVVVVVVVVVVVVVVVVLVVVLVVVCVVCVVLCVLLVVVCPPQPDSVSVVVVVVPDPDDDDDDSVVVSVVSVVVVVVVVVVVVVVVVVVPDDPPDDDD